Protein 3GDW (pdb70)

Structure (mmCIF, N/CA/C/O backbone):
data_3GDW
#
_entry.id   3GDW
#
_cell.length_a   43.127
_cell.length_b   71.418
_cell.length_c   94.502
_cell.angle_alpha   90.00
_cell.angle_beta   90.00
_cell.angle_gamma   90.00
#
_symmetry.space_group_name_H-M   'P 21 21 21'
#
loop_
_entity.id
_entity.type
_entity.pdbx_description
1 polymer 'Sigma-54 interaction domain protein'
2 non-polymer 1,2-ETHANEDIOL
3 water water
#
loop_
_atom_site.group_PDB
_atom_site.id
_atom_site.type_symbol
_atom_site.label_atom_id
_atom_site.label_alt_id
_atom_site.label_comp_id
_atom_site.label_asym_id
_atom_site.label_entity_id
_atom_site.label_seq_id
_atom_site.pdbx_PDB_ins_code
_atom_site.Cartn_x
_atom_site.Cartn_y
_atom_site.Cartn_z
_atom_site.occupancy
_atom_site.B_iso_or_equiv
_atom_site.auth_seq_id
_atom_site.auth_comp_id
_atom_site.auth_asym_id
_atom_site.auth_atom_id
_atom_site.pdbx_PDB_model_num
ATOM 1 N N . SER A 1 1 ? 33.203 41.413 24.632 1.00 42.21 541 SER A N 1
ATOM 2 C CA . SER A 1 1 ? 34.445 40.755 24.116 1.00 41.86 541 SER A CA 1
ATOM 3 C C . SER A 1 1 ? 34.540 39.282 24.575 1.00 41.68 541 SER A C 1
ATOM 4 O O . SER A 1 1 ? 35.219 38.458 23.944 1.00 41.04 541 SER A O 1
ATOM 6 N N . ASN A 1 2 ? 33.823 38.955 25.655 1.00 41.25 542 ASN A N 1
ATOM 7 C CA . ASN A 1 2 ? 34.050 37.704 26.404 1.00 40.15 542 ASN A CA 1
ATOM 8 C C . ASN A 1 2 ? 33.227 36.495 25.948 1.00 38.55 542 ASN A C 1
ATOM 9 O O . ASN A 1 2 ? 33.471 35.403 26.448 1.00 38.49 542 ASN A O 1
ATOM 14 N N . ALA A 1 3 ? 32.239 36.667 25.060 1.00 36.37 543 ALA A N 1
ATOM 15 C CA . ALA A 1 3 ? 31.367 35.519 24.703 1.00 34.73 543 ALA A CA 1
ATOM 16 C C . ALA A 1 3 ? 32.177 34.385 24.093 1.00 32.61 543 ALA A C 1
ATOM 17 O O . ALA A 1 3 ? 33.017 34.612 23.243 1.00 31.98 543 ALA A O 1
ATOM 19 N N . ASN A 1 4 ? 31.942 33.171 24.566 1.00 31.14 544 ASN A N 1
ATOM 20 C CA . ASN A 1 4 ? 32.418 31.988 23.852 1.00 30.35 544 ASN A CA 1
ATOM 21 C C . ASN A 1 4 ? 31.636 31.851 22.556 1.00 28.68 544 ASN A C 1
ATOM 22 O O . ASN A 1 4 ? 30.473 32.247 22.476 1.00 27.53 544 ASN A O 1
ATOM 27 N N . VAL A 1 5 ? 32.294 31.284 21.550 1.00 27.39 545 VAL A N 1
ATOM 28 C CA . VAL A 1 5 ? 31.626 30.855 20.312 1.00 25.55 545 VAL A CA 1
ATOM 29 C C . VAL A 1 5 ? 30.493 29.894 20.708 1.00 24.91 545 VAL A C 1
ATOM 30 O O . VAL A 1 5 ? 30.711 28.985 21.516 1.00 23.84 545 VAL A O 1
ATOM 34 N N . GLY A 1 6 ? 29.288 30.117 20.180 1.00 22.97 546 GLY A N 1
ATOM 35 C CA . GLY A 1 6 ? 28.161 29.218 20.472 1.00 23.68 546 GLY A CA 1
ATOM 36 C C . GLY A 1 6 ? 28.168 28.031 19.513 1.00 24.03 546 GLY A C 1
ATOM 37 O O . GLY A 1 6 ? 28.114 28.223 18.285 1.00 24.77 546 GLY A O 1
ATOM 38 N N . VAL A 1 7 ? 28.297 26.818 20.050 1.00 23.75 547 VAL A N 1
ATOM 39 C CA . VAL A 1 7 ? 28.393 25.608 19.232 1.00 23.61 547 VAL A CA 1
ATOM 40 C C . VAL A 1 7 ? 27.018 24.943 19.261 1.00 24.82 547 VAL A C 1
ATOM 41 O O . VAL A 1 7 ? 26.437 24.742 20.359 1.00 24.66 547 VAL A O 1
ATOM 45 N N . PHE A 1 8 ? 26.502 24.636 18.070 1.00 23.52 548 PHE A N 1
ATOM 46 C CA . PHE A 1 8 ? 25.204 23.967 17.923 1.00 24.84 548 PHE A CA 1
ATOM 47 C C . PHE A 1 8 ? 25.429 22.697 17.131 1.00 23.93 548 PHE A C 1
ATOM 48 O O . PHE A 1 8 ? 25.987 22.738 16.032 1.00 24.83 548 PHE A O 1
ATOM 56 N N . VAL A 1 9 ? 25.049 21.572 17.719 1.00 24.04 549 VAL A N 1
ATOM 57 C CA . VAL A 1 9 ? 25.184 20.256 17.078 1.00 24.52 549 VAL A CA 1
ATOM 58 C C . VAL A 1 9 ? 23.809 19.863 16.555 1.00 24.64 549 VAL A C 1
ATOM 59 O O . VAL A 1 9 ? 22.875 19.649 17.344 1.00 23.57 549 VAL A O 1
ATOM 63 N N . LEU A 1 10 ? 23.673 19.790 15.238 1.00 24.04 550 LEU A N 1
ATOM 64 C CA . LEU A 1 10 ? 22.370 19.477 14.623 1.00 25.44 550 LEU A CA 1
ATOM 65 C C . LEU A 1 10 ? 22.551 18.204 13.833 1.00 25.65 550 LEU A C 1
ATOM 66 O O . LEU A 1 10 ? 23.326 18.197 12.892 1.00 24.82 550 LEU A O 1
ATOM 79 N N . HIS A 1 12 ? 20.663 14.210 12.434 1.00 29.66 552 HIS A N 1
ATOM 80 C CA . HIS A 1 12 ? 19.481 13.384 12.221 1.00 31.55 552 HIS A CA 1
ATOM 81 C C . HIS A 1 12 ? 19.388 12.155 13.090 1.00 31.15 552 HIS A C 1
ATOM 82 O O . HIS A 1 12 ? 20.275 11.315 13.105 1.00 31.81 552 HIS A O 1
ATOM 89 N N . GLY A 1 13 ? 18.276 12.024 13.790 1.00 31.19 553 GLY A N 1
ATOM 90 C CA . GLY A 1 13 ? 18.024 10.831 14.568 1.00 30.61 553 GLY A CA 1
ATOM 91 C C . GLY A 1 13 ? 17.516 11.168 15.947 1.00 30.45 553 GLY A C 1
ATOM 92 O O . GLY A 1 13 ? 17.390 12.344 16.304 1.00 31.42 553 GLY A O 1
ATOM 93 N N . ASP A 1 14 ? 17.243 10.129 16.723 1.00 29.54 554 ASP A N 1
ATOM 94 C CA . ASP A 1 14 ? 16.667 10.275 18.041 1.00 29.01 554 ASP A CA 1
ATOM 95 C C . ASP A 1 14 ? 17.588 10.968 19.027 1.00 28.07 554 ASP A C 1
ATOM 96 O O . ASP A 1 14 ? 17.129 11.804 19.804 1.00 26.78 554 ASP A O 1
ATOM 101 N N . SER A 1 15 ? 18.880 10.620 19.006 1.00 26.69 555 SER A N 1
ATOM 102 C CA . SER A 1 15 ? 19.808 11.104 20.049 1.00 25.76 555 SER A CA 1
ATOM 103 C C . SER A 1 15 ? 21.258 11.268 19.594 1.00 26.15 555 SER A C 1
ATOM 104 O O . SER A 1 15 ? 22.183 11.263 20.419 1.00 25.91 555 SER A O 1
ATOM 107 N N . THR A 1 16 ? 21.471 11.373 18.289 1.00 25.06 556 THR A N 1
ATOM 108 C CA . THR A 1 16 ? 22.823 11.479 17.775 1.00 24.71 556 THR A CA 1
ATOM 109 C C . THR A 1 16 ? 23.545 12.742 18.254 1.00 24.70 556 THR A C 1
ATOM 110 O O . THR A 1 16 ? 24.646 12.637 18.781 1.00 24.26 556 THR A O 1
ATOM 114 N N . ALA A 1 17 ? 22.918 13.906 18.073 1.00 23.81 557 ALA A N 1
ATOM 115 C CA . ALA A 1 17 ? 23.465 15.191 18.534 1.00 24.72 557 ALA A CA 1
ATOM 116 C C . ALA A 1 17 ? 23.660 15.230 20.052 1.00 24.43 557 ALA A C 1
ATOM 117 O O . ALA A 1 17 ? 24.739 15.580 20.548 1.00 24.10 557 ALA A O 1
ATOM 119 N N . SER A 1 18 ? 22.599 14.928 20.796 1.00 24.69 558 SER A N 1
ATOM 120 C CA . SER A 1 18 ? 22.680 14.980 22.272 1.00 24.86 558 SER A CA 1
ATOM 121 C C . SER A 1 18 ? 23.704 13.975 22.830 1.00 25.60 558 SER A C 1
ATOM 122 O O . SER A 1 18 ? 24.476 14.304 23.751 1.00 25.99 558 SER A O 1
ATOM 125 N N . SER A 1 19 ? 23.746 12.764 22.271 1.00 25.54 559 SER A N 1
ATOM 126 C CA . SER A 1 19 ? 24.791 11.809 22.693 1.00 25.79 559 SER A CA 1
ATOM 127 C C . SER A 1 19 ? 26.228 12.268 22.430 1.00 26.00 559 SER A C 1
ATOM 128 O O . SER A 1 19 ? 27.109 12.069 23.280 1.00 26.58 559 SER A O 1
ATOM 139 N N . LEU A 1 21 ? 27.211 15.418 22.046 1.00 25.20 561 LEU A N 1
ATOM 140 C CA . LEU A 1 21 ? 27.451 16.554 22.928 1.00 26.28 561 LEU A CA 1
ATOM 141 C C . LEU A 1 21 ? 27.730 16.109 24.361 1.00 26.07 561 LEU A C 1
ATOM 142 O O . LEU A 1 21 ? 28.658 16.621 24.993 1.00 26.23 561 LEU A O 1
ATOM 147 N N A LYS A 1 22 ? 26.942 15.159 24.865 0.50 26.06 562 LYS A N 1
ATOM 148 N N B LYS A 1 22 ? 26.942 15.153 24.859 0.50 26.19 562 LYS A N 1
ATOM 149 C CA A LYS A 1 22 ? 27.141 14.656 26.220 0.50 25.73 562 LYS A CA 1
ATOM 150 C CA B LYS A 1 22 ? 27.131 14.641 26.211 0.50 26.01 562 LYS A CA 1
ATOM 151 C C A LYS A 1 22 ? 28.519 14.026 26.407 0.50 26.17 562 LYS A C 1
ATOM 152 C C B LYS A 1 22 ? 28.524 14.047 26.394 0.50 26.32 562 LYS A C 1
ATOM 153 O O A LYS A 1 22 ? 29.173 14.262 27.431 0.50 25.86 562 LYS A O 1
ATOM 154 O O B LYS A 1 22 ? 29.187 14.317 27.405 0.50 26.02 562 LYS A O 1
ATOM 165 N N . THR A 1 23 ? 28.964 13.258 25.413 1.00 26.08 563 THR A N 1
ATOM 166 C CA . THR A 1 23 ? 30.311 12.636 25.426 1.00 27.27 563 THR A CA 1
ATOM 167 C C . THR A 1 23 ? 31.388 13.705 25.567 1.00 26.90 563 THR A C 1
ATOM 168 O O . THR A 1 23 ? 32.341 13.561 26.348 1.00 27.69 563 THR A O 1
ATOM 172 N N . ALA A 1 24 ? 31.229 14.781 24.806 1.00 26.38 564 ALA A N 1
ATOM 173 C CA . ALA A 1 24 ? 32.193 15.873 24.816 1.00 26.57 564 ALA A CA 1
ATOM 174 C C . ALA A 1 24 ? 32.159 16.602 26.162 1.00 26.66 564 ALA A C 1
ATOM 175 O O . ALA A 1 24 ? 33.204 16.847 26.759 1.00 27.37 564 ALA A O 1
ATOM 177 N N . GLN A 1 25 ? 30.958 16.927 26.639 1.00 27.00 565 GLN A N 1
ATOM 178 C CA . GLN A 1 25 ? 30.790 17.656 27.878 1.00 28.01 565 GLN A CA 1
ATOM 179 C C . GLN A 1 25 ? 31.336 16.856 29.067 1.00 29.26 565 GLN A C 1
ATOM 180 O O . GLN A 1 25 ? 31.971 17.416 29.964 1.00 29.85 565 GLN A O 1
ATOM 186 N N . GLU A 1 26 ? 31.077 15.553 29.069 1.00 29.89 566 GLU A N 1
ATOM 187 C CA . GLU A 1 26 ? 31.598 14.677 30.119 1.00 31.53 566 GLU A CA 1
ATOM 188 C C . GLU A 1 26 ? 33.120 14.485 30.048 1.00 31.14 566 GLU A C 1
ATOM 189 O O . GLU A 1 26 ? 33.792 14.508 31.087 1.00 31.39 566 GLU A O 1
ATOM 195 N N . LEU A 1 27 ? 33.665 14.299 28.842 1.00 30.77 567 LEU A N 1
ATOM 196 C CA . LEU A 1 27 ? 35.125 14.143 28.678 1.00 30.91 567 LEU A CA 1
ATOM 197 C C . LEU A 1 27 ? 35.882 15.405 29.085 1.00 30.81 567 LEU A C 1
ATOM 198 O O . LEU A 1 27 ? 37.004 15.324 29.561 1.00 31.15 567 LEU A O 1
ATOM 203 N N . LEU A 1 28 ? 35.255 16.562 28.889 1.00 30.83 568 LEU A N 1
ATOM 204 C CA . LEU A 1 28 ? 35.902 17.845 29.100 1.00 30.61 568 LEU A CA 1
ATOM 205 C C . LEU A 1 28 ? 35.500 18.551 30.399 1.00 30.76 568 LEU A C 1
ATOM 206 O O . LEU A 1 28 ? 36.124 19.535 30.774 1.00 30.72 568 LEU A O 1
ATOM 211 N N . GLY A 1 29 ? 34.428 18.097 31.045 1.00 30.73 569 GLY A N 1
ATOM 212 C CA . GLY A 1 29 ? 33.970 18.737 32.275 1.00 30.70 569 GLY A CA 1
ATOM 213 C C . GLY A 1 29 ? 33.428 20.135 32.002 1.00 31.00 569 GLY A C 1
ATOM 214 O O . GLY A 1 29 ? 33.733 21.074 32.721 1.00 30.69 569 GLY A O 1
ATOM 215 N N . THR A 1 30 ? 32.629 20.271 30.945 1.00 30.47 570 THR A N 1
ATOM 216 C CA . THR A 1 30 ? 31.989 21.542 30.610 1.00 29.85 570 THR A CA 1
ATOM 217 C C . THR A 1 30 ? 30.502 21.314 30.316 1.00 29.57 570 THR A C 1
ATOM 218 O O . THR A 1 30 ? 30.103 20.217 29.917 1.00 28.29 570 THR A O 1
ATOM 222 N N . SER A 1 31 ? 29.694 22.355 30.506 1.00 28.98 571 SER A N 1
ATOM 223 C CA . SER A 1 31 ? 28.279 22.280 30.198 1.00 29.56 571 SER A CA 1
ATOM 224 C C . SER A 1 31 ? 27.882 23.109 28.956 1.00 29.11 571 SER A C 1
ATOM 225 O O . SER A 1 31 ? 26.701 23.262 28.661 1.00 28.78 571 SER A O 1
ATOM 228 N N . ILE A 1 32 ? 28.854 23.635 28.213 1.00 27.22 572 ILE A N 1
ATOM 229 C CA . ILE A 1 32 ? 28.496 24.525 27.092 1.00 27.17 572 ILE A CA 1
ATOM 230 C C . ILE A 1 32 ? 28.015 23.709 25.873 1.00 26.32 572 ILE A C 1
ATOM 231 O O . ILE A 1 32 ? 28.231 22.492 25.804 1.00 25.97 572 ILE A O 1
ATOM 236 N N . GLY A 1 33 ? 27.352 24.389 24.934 1.00 26.43 573 GLY A N 1
ATOM 237 C CA . GLY A 1 33 ? 26.981 23.795 23.661 1.00 24.67 573 GLY A CA 1
ATOM 238 C C . GLY A 1 33 ? 25.510 23.454 23.670 1.00 25.30 573 GLY A C 1
ATOM 239 O O . GLY A 1 33 ? 24.926 23.267 24.738 1.00 24.59 573 GLY A O 1
ATOM 240 N N . THR A 1 34 ? 24.917 23.373 22.486 1.00 24.74 574 THR A N 1
ATOM 241 C CA . THR A 1 34 ? 23.506 23.043 22.352 1.00 25.55 574 THR A CA 1
ATOM 242 C C . THR A 1 34 ? 23.418 21.920 21.344 1.00 24.78 574 THR A C 1
ATOM 243 O O . THR A 1 34 ? 24.107 21.950 20.321 1.00 24.05 574 THR A O 1
ATOM 247 N N . ALA A 1 35 ? 22.595 20.928 21.648 1.00 23.70 575 ALA A N 1
ATOM 248 C CA . ALA A 1 35 ? 22.356 19.839 20.727 1.00 24.39 575 ALA A CA 1
ATOM 249 C C . ALA A 1 35 ? 20.898 19.891 20.314 1.00 24.21 575 ALA A C 1
ATOM 250 O O . ALA A 1 35 ? 20.032 20.225 21.117 1.00 24.35 575 ALA A O 1
ATOM 260 N N . ASN A 1 37 ? 18.471 17.305 18.253 1.00 25.61 577 ASN A N 1
ATOM 261 C CA . ASN A 1 37 ? 18.223 16.030 17.610 1.00 26.95 577 ASN A CA 1
ATOM 262 C C . ASN A 1 37 ? 17.094 16.274 16.648 1.00 27.33 577 ASN A C 1
ATOM 263 O O . ASN A 1 37 ? 16.019 16.655 17.078 1.00 27.88 577 ASN A O 1
ATOM 276 N N . PRO A 1 39 ? 14.328 14.638 14.408 1.00 28.08 579 PRO A N 1
ATOM 277 C CA . PRO A 1 39 ? 13.693 13.395 13.982 1.00 28.49 579 PRO A CA 1
ATOM 278 C C . PRO A 1 39 ? 13.376 13.388 12.473 1.00 28.19 579 PRO A C 1
ATOM 279 O O . PRO A 1 39 ? 13.209 14.447 11.871 1.00 27.18 579 PRO A O 1
ATOM 283 N N . LEU A 1 40 ? 13.297 12.200 11.891 1.00 28.57 580 LEU A N 1
ATOM 284 C CA . LEU A 1 40 ? 13.083 12.053 10.462 1.00 29.89 580 LEU A CA 1
ATOM 285 C C . LEU A 1 40 ? 11.749 12.627 9.956 1.00 30.48 580 LEU A C 1
ATOM 286 O O . LEU A 1 40 ? 11.652 13.017 8.801 1.00 30.79 580 LEU A O 1
ATOM 291 N N . THR A 1 41 ? 10.752 12.684 10.839 1.00 30.56 581 THR A N 1
ATOM 292 C CA . THR A 1 41 ? 9.456 13.331 10.587 1.00 31.59 581 THR A CA 1
ATOM 293 C C . THR A 1 41 ? 9.487 14.876 10.535 1.00 31.19 581 THR A C 1
ATOM 294 O O . THR A 1 41 ? 8.506 15.496 10.131 1.00 32.34 581 THR A O 1
ATOM 306 N N . GLU A 1 43 ? 10.064 18.674 9.379 1.00 29.27 583 GLU A N 1
ATOM 307 C CA . GLU A 1 43 ? 10.273 19.416 8.149 1.00 29.40 583 GLU A CA 1
ATOM 308 C C . GLU A 1 43 ? 11.552 20.229 8.213 1.00 28.73 583 GLU A C 1
ATOM 309 O O . GLU A 1 43 ? 11.969 20.648 9.292 1.00 29.10 583 GLU A O 1
ATOM 315 N N . VAL A 1 44 ? 12.176 20.449 7.058 1.00 28.09 584 VAL A N 1
ATOM 316 C CA . VAL A 1 44 ? 13.379 21.277 6.973 1.00 27.41 584 VAL A CA 1
ATOM 317 C C . VAL A 1 44 ? 13.136 22.664 7.583 1.00 28.45 584 VAL A C 1
ATOM 318 O O . VAL A 1 44 ? 13.991 23.203 8.321 1.00 27.44 584 VAL A O 1
ATOM 322 N N . GLN A 1 45 ? 11.971 23.239 7.294 1.0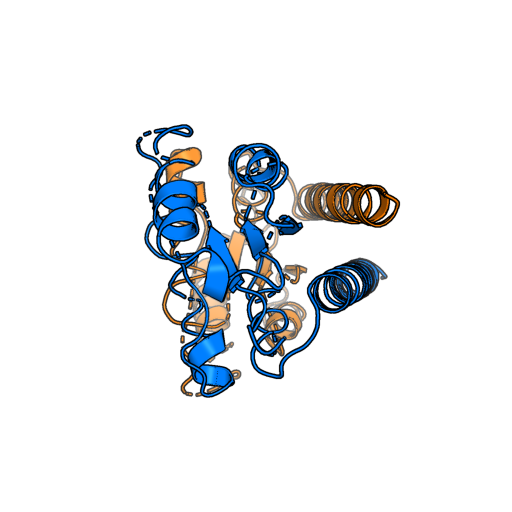0 28.48 585 GLN A N 1
ATOM 323 C CA . GLN A 1 45 ? 11.685 24.585 7.782 1.00 29.61 585 GLN A CA 1
ATOM 324 C C . GLN A 1 45 ? 11.534 24.595 9.303 1.00 29.60 585 GLN A C 1
ATOM 325 O O . GLN A 1 45 ? 12.044 25.504 9.954 1.00 30.74 585 GLN A O 1
ATOM 331 N N . THR A 1 46 ? 10.881 23.579 9.864 1.00 29.48 586 THR A N 1
ATOM 332 C CA . THR A 1 46 ? 10.769 23.446 11.326 1.00 29.60 586 THR A CA 1
ATOM 333 C C . THR A 1 46 ? 12.136 23.358 12.004 1.00 28.61 586 THR A C 1
ATOM 334 O O . THR A 1 46 ? 12.348 24.012 13.031 1.00 27.06 586 THR A O 1
ATOM 346 N N . TYR A 1 48 ? 15.017 24.498 10.848 1.00 25.60 588 TYR A N 1
ATOM 347 C CA . TYR A 1 48 ? 15.644 25.808 10.721 1.00 25.63 588 TYR A CA 1
ATOM 348 C C . TYR A 1 48 ? 15.083 26.776 11.776 1.00 26.16 588 TYR A C 1
ATOM 349 O O . TYR A 1 48 ? 15.829 27.448 12.490 1.00 24.94 588 TYR A O 1
ATOM 358 N N . GLU A 1 49 ? 13.763 26.827 11.885 1.00 26.38 589 GLU A N 1
ATOM 359 C CA . GLU A 1 49 ? 13.138 27.730 12.852 1.00 27.55 589 GLU A CA 1
ATOM 360 C C . GLU A 1 49 ? 13.494 27.378 14.297 1.00 27.33 589 GLU A C 1
ATOM 361 O O . GLU A 1 49 ? 13.557 28.251 15.152 1.00 26.48 589 GLU A O 1
ATOM 367 N N . GLN A 1 50 ? 13.747 26.100 14.551 1.00 27.31 590 GLN A N 1
ATOM 368 C CA . GLN A 1 50 ? 14.125 25.683 15.872 1.00 27.86 590 GLN A CA 1
ATOM 369 C C . GLN A 1 50 ? 15.466 26.323 16.204 1.00 27.45 590 GLN A C 1
ATOM 370 O O . GLN A 1 50 ? 15.633 26.896 17.293 1.00 27.83 590 GLN A O 1
ATOM 376 N N . LEU A 1 51 ? 16.406 26.255 15.261 1.00 26.14 591 LEU A N 1
ATOM 377 C CA . LEU A 1 51 ? 17.727 26.827 15.463 1.00 25.54 591 LEU A CA 1
ATOM 378 C C . LEU A 1 51 ? 17.645 28.343 15.577 1.00 25.85 591 LEU A C 1
ATOM 379 O O . LEU A 1 51 ? 18.153 28.933 16.534 1.00 24.56 591 LEU A O 1
ATOM 384 N N . ARG A 1 52 ? 16.995 28.968 14.591 1.00 25.49 592 ARG A N 1
ATOM 385 C CA . ARG A 1 52 ? 16.903 30.413 14.513 1.00 25.98 592 ARG A CA 1
ATOM 386 C C . ARG A 1 52 ? 16.236 30.982 15.773 1.00 26.46 592 ARG A C 1
ATOM 387 O O . ARG A 1 52 ? 16.726 31.970 16.347 1.00 25.96 592 ARG A O 1
ATOM 395 N N . ASN A 1 53 ? 15.145 30.343 16.204 1.00 26.58 593 ASN A N 1
ATOM 396 C CA . ASN A 1 53 ? 14.405 30.762 17.391 1.00 27.44 593 ASN A CA 1
ATOM 397 C C . ASN A 1 53 ? 15.263 30.811 18.641 1.00 28.75 593 ASN A C 1
ATOM 398 O O . ASN A 1 53 ? 15.204 31.814 19.368 1.00 29.73 593 ASN A O 1
ATOM 403 N N . GLN A 1 54 ? 16.077 29.780 18.881 1.00 28.19 594 GLN A N 1
ATOM 404 C CA . GLN A 1 54 ? 16.948 29.834 20.051 1.00 28.76 594 GLN A CA 1
ATOM 405 C C . GLN A 1 54 ? 17.972 30.961 19.902 1.00 28.43 594 GLN A C 1
ATOM 406 O O . GLN A 1 54 ? 18.118 31.799 20.811 1.00 29.10 594 GLN A O 1
ATOM 412 N N . VAL A 1 55 ? 18.637 31.006 18.746 1.00 26.63 595 VAL A N 1
ATOM 413 C CA . VAL A 1 55 ? 19.682 31.986 18.479 1.00 25.06 595 VAL A CA 1
ATOM 414 C C . VAL A 1 55 ? 19.243 33.430 18.797 1.00 25.01 595 VAL A C 1
ATOM 415 O O . VAL A 1 55 ? 19.945 34.176 19.526 1.00 24.08 595 VAL A O 1
ATOM 419 N N . ILE A 1 56 ? 18.078 33.826 18.282 1.00 24.26 596 ILE A N 1
ATOM 420 C CA . ILE A 1 56 ? 17.665 35.232 18.400 1.00 24.55 596 ILE A CA 1
ATOM 421 C C . ILE A 1 56 ? 17.161 35.607 19.795 1.00 24.27 596 ILE A C 1
ATOM 422 O O . ILE A 1 56 ? 16.901 36.787 20.046 1.00 24.45 596 ILE A O 1
ATOM 427 N N . THR A 1 57 ? 17.041 34.632 20.701 1.00 23.93 597 THR A N 1
ATOM 428 C CA . THR A 1 57 ? 16.718 34.942 22.111 1.00 23.95 597 THR A CA 1
ATOM 429 C C . THR A 1 57 ? 17.989 35.139 22.956 1.00 24.65 597 THR A C 1
ATOM 430 O O . THR A 1 57 ? 17.897 35.468 24.130 1.00 24.06 597 THR A O 1
ATOM 434 N N . GLN A 1 58 ? 19.164 34.961 22.356 1.00 23.43 598 GLN A N 1
ATOM 435 C CA . GLN A 1 58 ? 20.422 35.071 23.096 1.00 24.15 598 GLN A CA 1
ATOM 436 C C . GLN A 1 58 ? 21.530 35.699 22.219 1.00 23.57 598 GLN A C 1
ATOM 437 O O . GLN A 1 58 ? 22.695 35.283 22.270 1.00 23.81 598 GLN A O 1
ATOM 443 N N . LYS A 1 59 ? 21.150 36.713 21.453 1.00 23.79 599 LYS A N 1
ATOM 444 C CA . LYS A 1 59 ? 22.039 37.370 20.474 1.00 24.67 599 LYS A CA 1
ATOM 445 C C . LYS A 1 59 ? 23.401 37.831 21.054 1.00 24.50 599 LYS A C 1
ATOM 446 O O . LYS A 1 59 ? 24.465 37.592 20.458 1.00 24.15 599 LYS A O 1
ATOM 452 N N . GLU A 1 60 ? 23.376 38.486 22.208 1.00 24.22 600 GLU A N 1
ATOM 453 C CA . GLU A 1 60 ? 24.618 38.998 22.789 1.00 24.38 600 GLU A CA 1
ATOM 454 C C . GLU A 1 60 ? 25.539 37.896 23.281 1.00 24.79 600 GLU A C 1
ATOM 455 O O . GLU A 1 60 ? 26.763 38.036 23.191 1.00 25.22 600 GLU A O 1
ATOM 461 N N . SER A 1 61 ? 24.963 36.802 23.777 1.00 25.30 601 SER A N 1
ATOM 462 C CA . SER A 1 61 ? 25.759 35.635 24.150 1.00 26.47 601 SER A CA 1
ATOM 463 C C . SER A 1 61 ? 26.414 34.967 22.927 1.00 25.87 601 SER A C 1
ATOM 464 O O . SER A 1 61 ? 27.337 34.170 23.065 1.00 27.00 601 SER A O 1
ATOM 467 N N . LEU A 1 62 ? 26.002 35.373 21.731 1.00 25.85 602 LEU A N 1
ATOM 468 C CA . LEU A 1 62 ? 26.558 34.816 20.486 1.00 25.01 602 LEU A CA 1
ATOM 469 C C . LEU A 1 62 ? 27.331 35.864 19.694 1.00 24.33 602 LEU A C 1
ATOM 470 O O . LEU A 1 62 ? 27.635 35.660 18.515 1.00 24.62 602 LEU A O 1
ATOM 475 N N . ASN A 1 63 ? 27.686 36.978 20.339 1.00 23.66 603 ASN A N 1
ATOM 476 C CA . ASN A 1 63 ? 28.309 38.069 19.596 1.00 23.50 603 ASN A CA 1
ATOM 477 C C . ASN A 1 63 ? 29.753 37.778 19.151 1.00 23.54 603 ASN A C 1
ATOM 478 O O . ASN A 1 63 ? 30.374 38.616 18.509 1.00 23.25 603 ASN A O 1
ATOM 483 N N . ASN A 1 64 ? 30.287 36.610 19.503 1.00 23.09 604 ASN A N 1
ATOM 484 C CA . ASN A 1 64 ? 31.572 36.173 18.946 1.00 23.22 604 ASN A CA 1
ATOM 485 C C . ASN A 1 64 ? 31.372 35.065 17.913 1.00 23.76 604 ASN A C 1
ATOM 486 O O . ASN A 1 64 ? 32.330 34.379 17.510 1.00 24.59 604 ASN A O 1
ATOM 491 N N . GLY A 1 65 ? 30.125 34.923 17.473 1.00 23.62 605 GLY A N 1
ATOM 492 C CA . GLY A 1 65 ? 29.809 34.060 16.355 1.00 23.69 605 GLY A CA 1
ATOM 493 C C . GLY A 1 65 ? 29.291 32.699 16.761 1.00 24.05 605 GLY A C 1
ATOM 494 O O . GLY A 1 65 ? 29.242 32.351 17.948 1.00 22.25 605 GLY A O 1
ATOM 495 N N . ILE A 1 66 ? 28.908 31.940 15.730 1.00 23.93 606 ILE A N 1
ATOM 496 C CA . ILE A 1 66 ? 28.168 30.694 15.854 1.00 23.78 606 ILE A CA 1
ATOM 497 C C . ILE A 1 66 ? 28.827 29.618 14.982 1.00 24.16 606 ILE A C 1
ATOM 498 O O . ILE A 1 66 ? 29.106 29.860 13.814 1.00 24.17 606 ILE A O 1
ATOM 503 N N . LEU A 1 67 ? 29.072 28.440 15.554 1.00 24.59 607 LEU A N 1
ATOM 504 C CA . LEU A 1 67 ? 29.567 27.281 14.791 1.00 24.23 607 LEU A CA 1
ATOM 505 C C . LEU A 1 67 ? 28.483 26.192 14.769 1.00 24.90 607 LEU A C 1
ATOM 506 O O . LEU A 1 67 ? 28.084 25.727 15.825 1.00 23.89 607 LEU A O 1
ATOM 511 N N . LEU A 1 68 ? 28.018 25.799 13.571 1.00 24.99 608 LEU A N 1
ATOM 512 C CA . LEU A 1 68 ? 27.033 24.723 13.418 1.00 24.72 608 LEU A CA 1
ATOM 513 C C . LEU A 1 68 ? 27.780 23.481 13.006 1.00 24.22 608 LEU A C 1
ATOM 514 O O . LEU A 1 68 ? 28.594 23.525 12.095 1.00 24.15 608 LEU A O 1
ATOM 519 N N . LEU A 1 69 ? 27.500 22.391 13.704 1.00 23.45 609 LEU A N 1
ATOM 520 C CA . LEU A 1 69 ? 28.069 21.090 13.441 1.00 23.79 609 LEU A CA 1
ATOM 521 C C . LEU A 1 69 ? 26.905 20.191 13.002 1.00 23.67 609 LEU A C 1
ATOM 522 O O . LEU A 1 69 ? 26.032 19.863 13.793 1.00 23.90 609 LEU A O 1
ATOM 527 N N . THR A 1 70 ? 26.919 19.762 11.743 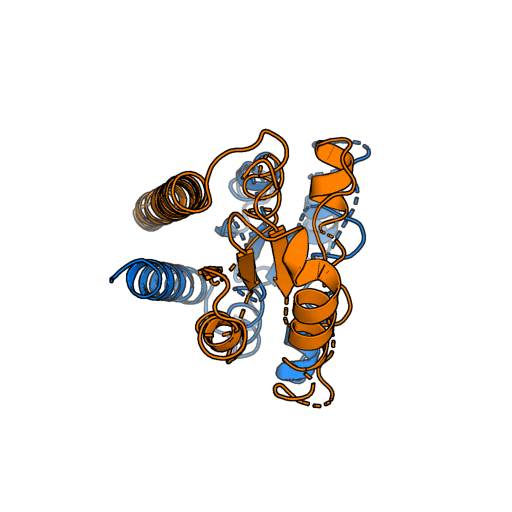1.00 23.30 610 THR A N 1
ATOM 528 C CA . THR A 1 70 ? 25.758 19.123 11.155 1.00 22.62 610 THR A CA 1
ATOM 529 C C . THR A 1 70 ? 26.171 17.827 10.477 1.00 22.34 610 THR A C 1
ATOM 530 O O . THR A 1 70 ? 27.353 17.545 10.310 1.00 20.81 610 THR A O 1
ATOM 534 N N . ASP A 1 71 ? 25.197 17.027 10.072 1.00 22.86 611 ASP A N 1
ATOM 535 C CA . ASP A 1 71 ? 25.559 15.792 9.394 1.00 23.78 611 ASP A CA 1
ATOM 536 C C . ASP A 1 71 ? 25.184 15.846 7.914 1.00 25.63 611 ASP A C 1
ATOM 537 O O . ASP A 1 71 ? 26.035 15.759 7.061 1.00 25.70 611 ASP A O 1
ATOM 550 N N . GLY A 1 73 ? 22.795 16.691 4.313 1.00 29.43 613 GLY A N 1
ATOM 551 C CA . GLY A 1 73 ? 22.559 17.715 3.330 1.00 29.92 613 GLY A CA 1
ATOM 552 C C . GLY A 1 73 ? 21.686 18.899 3.651 1.00 28.84 613 GLY A C 1
ATOM 553 O O . GLY A 1 73 ? 22.126 20.010 3.454 1.00 29.77 613 GLY A O 1
ATOM 554 N N . SER A 1 74 ? 20.451 18.674 4.088 1.00 28.89 614 SER A N 1
ATOM 555 C CA . SER A 1 74 ? 19.485 19.778 4.274 1.00 29.78 614 SER A CA 1
ATOM 556 C C . SER A 1 74 ? 20.012 20.820 5.282 1.00 29.97 614 SER A C 1
ATOM 557 O O . SER A 1 74 ? 19.845 22.017 5.104 1.00 29.73 614 SER A O 1
ATOM 560 N N . LEU A 1 75 ? 20.685 20.340 6.323 1.00 30.18 615 LEU A N 1
ATOM 561 C CA . LEU A 1 75 ? 21.191 21.209 7.391 1.00 31.30 615 LEU A CA 1
ATOM 562 C C . LEU A 1 75 ? 22.363 22.074 6.909 1.00 32.05 615 LEU A C 1
ATOM 563 O O . LEU A 1 75 ? 22.678 23.101 7.526 1.00 32.47 615 LEU A O 1
ATOM 568 N N . ASN A 1 76 ? 22.967 21.694 5.781 1.00 32.97 616 ASN A N 1
ATOM 569 C CA . ASN A 1 76 ? 24.214 22.327 5.327 1.00 34.31 616 ASN A CA 1
ATOM 570 C C . ASN A 1 76 ? 24.054 23.767 4.817 1.00 33.79 616 ASN A C 1
ATOM 571 O O . ASN A 1 76 ? 25.035 24.512 4.733 1.00 35.16 616 ASN A O 1
ATOM 576 N N . SER A 1 77 ? 22.821 24.156 4.481 1.00 31.96 617 SER A N 1
ATOM 577 C CA . SER A 1 77 ? 22.493 25.542 4.122 1.00 30.18 617 SER A CA 1
ATOM 578 C C . SER A 1 77 ? 22.227 26.462 5.331 1.00 29.19 617 SER A C 1
ATOM 579 O O . SER A 1 77 ? 22.176 27.681 5.183 1.00 28.84 617 SER A O 1
ATOM 582 N N . PHE A 1 78 ? 22.037 25.887 6.513 1.00 27.88 618 PHE A N 1
ATOM 583 C CA . PHE A 1 78 ? 21.553 26.668 7.668 1.00 27.63 618 PHE A CA 1
ATOM 584 C C . PHE A 1 78 ? 22.525 27.757 8.109 1.00 27.87 618 PHE A C 1
ATOM 585 O O . PHE A 1 78 ? 22.102 28.793 8.596 1.00 27.74 618 PHE A O 1
ATOM 593 N N . GLY A 1 79 ? 23.827 27.531 7.913 1.00 27.82 619 GLY A N 1
ATOM 594 C CA . GLY A 1 79 ? 24.845 28.498 8.329 1.00 28.50 619 GLY A CA 1
ATOM 595 C C . GLY A 1 79 ? 24.716 29.841 7.643 1.00 28.69 619 GLY A C 1
ATOM 596 O O . GLY A 1 79 ? 24.587 30.899 8.287 1.00 27.60 619 GLY A O 1
ATOM 597 N N . ASN A 1 80 ? 24.712 29.798 6.321 1.00 29.03 620 ASN A N 1
ATOM 598 C CA . ASN A 1 80 ? 24.593 31.019 5.544 1.00 29.79 620 ASN A CA 1
ATOM 599 C C . ASN A 1 80 ? 23.217 31.656 5.727 1.00 29.61 620 ASN A C 1
ATOM 600 O O . ASN A 1 80 ? 23.085 32.880 5.815 1.00 29.63 620 ASN A O 1
ATOM 613 N N . LEU A 1 82 ? 21.284 31.474 8.421 1.00 28.25 622 LEU A N 1
ATOM 614 C CA . LEU A 1 82 ? 21.265 32.069 9.750 1.00 28.23 622 LEU A CA 1
ATOM 615 C C . LEU A 1 82 ? 21.991 33.398 9.761 1.00 28.14 622 LEU A C 1
ATOM 616 O O . LEU A 1 82 ? 21.530 34.363 10.372 1.00 28.26 622 LEU A O 1
ATOM 621 N N . PHE A 1 83 ? 23.144 33.435 9.106 1.00 28.72 623 PHE A N 1
ATOM 622 C CA . PHE A 1 83 ? 23.916 34.658 9.025 1.00 28.96 623 PHE A CA 1
ATOM 623 C C . PHE A 1 83 ? 23.171 35.766 8.273 1.00 29.18 623 PHE A C 1
ATOM 624 O O . PHE A 1 83 ? 23.163 36.924 8.700 1.00 29.20 623 PHE A O 1
ATOM 632 N N . GLU A 1 84 ? 22.556 35.409 7.154 1.00 29.30 624 GLU A N 1
ATOM 633 C CA . GLU A 1 84 ? 21.818 36.366 6.321 1.00 30.02 624 GLU A CA 1
ATOM 634 C C . GLU A 1 84 ? 20.662 36.971 7.087 1.00 29.24 624 GLU A C 1
ATOM 635 O O . GLU A 1 84 ? 20.404 38.172 6.997 1.00 29.08 624 GLU A O 1
ATOM 641 N N . GLU A 1 85 ? 19.975 36.124 7.848 1.00 28.34 625 GLU A N 1
ATOM 642 C CA . GLU A 1 85 ? 18.822 36.550 8.613 1.00 27.32 625 GLU A CA 1
ATOM 643 C C . GLU A 1 85 ? 19.177 37.353 9.851 1.00 27.27 625 GLU A C 1
ATOM 644 O O . GLU A 1 85 ? 18.526 38.352 10.141 1.00 27.60 625 GLU A O 1
ATOM 650 N N . THR A 1 86 ? 20.186 36.911 10.597 1.00 27.23 626 THR A N 1
ATOM 651 C CA . THR A 1 86 ? 20.493 37.522 11.903 1.00 26.85 626 THR A CA 1
ATOM 652 C C . THR A 1 86 ? 21.669 38.514 11.892 1.00 27.29 626 THR A C 1
ATOM 653 O O . THR A 1 86 ? 21.781 39.365 12.775 1.00 27.71 626 THR A O 1
ATOM 657 N N . GLY A 1 87 ? 22.556 38.391 10.915 1.00 27.51 627 GLY A N 1
ATOM 658 C CA . GLY A 1 87 ? 23.790 39.200 10.897 1.00 26.78 627 GLY A CA 1
ATOM 659 C C . GLY A 1 87 ? 24.887 38.645 11.812 1.00 26.42 627 GLY A C 1
ATOM 660 O O . GLY A 1 87 ? 25.973 39.210 11.886 1.00 25.14 627 GLY A O 1
ATOM 661 N N . ILE A 1 88 ? 24.607 37.548 12.517 1.00 25.70 628 ILE A N 1
ATOM 662 C CA . ILE A 1 88 ? 25.594 36.971 13.431 1.00 25.29 628 ILE A CA 1
ATOM 663 C C . ILE A 1 88 ? 26.461 36.029 12.624 1.00 25.50 628 ILE A C 1
ATOM 664 O O . ILE A 1 88 ? 25.941 35.132 11.940 1.00 24.75 628 ILE A O 1
ATOM 669 N N . ARG A 1 89 ? 27.768 36.246 12.686 1.00 24.88 629 ARG A N 1
ATOM 670 C CA . ARG A 1 89 ? 28.703 35.450 11.915 1.00 26.57 629 ARG A CA 1
ATOM 671 C C . ARG A 1 89 ? 28.585 33.956 12.267 1.00 25.99 629 ARG A C 1
ATOM 672 O O . ARG A 1 89 ? 28.562 33.602 13.422 1.00 25.12 629 ARG A O 1
ATOM 680 N N . THR A 1 90 ? 28.501 33.104 11.248 1.00 26.03 630 THR A N 1
ATOM 681 C CA . THR A 1 90 ? 28.221 31.689 11.421 1.00 26.16 630 THR A CA 1
ATOM 682 C C . THR A 1 90 ? 29.146 30.895 10.515 1.00 26.26 630 THR A C 1
ATOM 683 O O . THR A 1 90 ? 29.391 31.295 9.378 1.00 26.09 630 THR A O 1
ATOM 687 N N . LYS A 1 91 ? 29.723 29.817 11.046 1.00 26.12 631 LYS A N 1
ATOM 688 C CA . LYS A 1 91 ? 30.460 28.855 10.238 1.00 26.77 631 LYS A CA 1
ATOM 689 C C . LYS A 1 91 ? 29.812 27.515 10.442 1.00 27.00 631 LYS A C 1
ATOM 690 O O . LYS A 1 91 ? 29.130 27.278 11.457 1.00 27.13 631 LYS A O 1
ATOM 696 N N . ALA A 1 92 ? 30.024 26.626 9.482 1.00 26.82 632 ALA A N 1
ATOM 697 C CA . ALA A 1 92 ? 29.351 25.348 9.515 1.00 26.84 632 ALA A CA 1
ATOM 698 C C . ALA A 1 92 ? 30.269 24.239 9.004 1.00 26.26 632 ALA A C 1
ATOM 699 O O . ALA A 1 92 ? 31.009 24.414 8.042 1.00 25.25 632 ALA A O 1
ATOM 701 N N . ILE A 1 93 ? 30.236 23.126 9.729 1.00 26.72 633 ILE A N 1
ATOM 702 C CA . ILE A 1 93 ? 31.028 21.936 9.435 1.00 26.39 633 ILE A CA 1
ATOM 703 C C . ILE A 1 93 ? 30.051 20.778 9.271 1.00 25.33 633 ILE A C 1
ATOM 704 O O . ILE A 1 93 ? 29.222 20.526 10.154 1.00 26.72 633 ILE A O 1
ATOM 709 N N A THR A 1 94 ? 30.159 20.087 8.142 0.50 24.69 634 THR A N 1
ATOM 710 N N B THR A 1 94 ? 30.121 20.097 8.135 0.50 24.77 634 THR A N 1
ATOM 711 C CA A THR A 1 94 ? 29.315 18.940 7.839 0.50 23.65 634 THR A CA 1
ATOM 712 C CA B THR A 1 94 ? 29.271 18.937 7.915 0.50 23.80 634 THR A CA 1
ATOM 713 C C A THR A 1 94 ? 30.041 17.663 8.217 0.50 23.50 634 THR A C 1
ATOM 714 C C B THR A 1 94 ? 30.060 17.660 8.140 0.50 23.59 634 THR A C 1
ATOM 715 O O A THR A 1 94 ? 31.189 17.709 8.691 0.50 23.53 634 THR A O 1
ATOM 716 O O B THR A 1 94 ? 31.266 17.703 8.426 0.50 23.68 634 THR A O 1
ATOM 731 N N . THR A 1 96 ? 29.747 15.783 10.670 1.00 20.79 636 THR A N 1
ATOM 732 C CA . THR A 1 96 ? 30.155 15.879 12.050 1.00 21.01 636 THR A CA 1
ATOM 733 C C . THR A 1 96 ? 30.240 14.493 12.688 1.00 20.60 636 THR A C 1
ATOM 734 O O . THR A 1 96 ? 29.363 13.655 12.471 1.00 20.42 636 THR A O 1
ATOM 738 N N . SER A 1 97 ? 31.337 14.235 13.400 1.00 19.68 637 SER A N 1
ATOM 739 C CA . SER A 1 97 ? 31.480 13.026 14.228 1.00 18.88 637 SER A CA 1
ATOM 740 C C . SER A 1 97 ? 31.927 13.429 15.616 1.00 18.18 637 SER A C 1
ATOM 741 O O . SER A 1 97 ? 32.205 14.596 15.859 1.00 17.53 637 SER A O 1
ATOM 744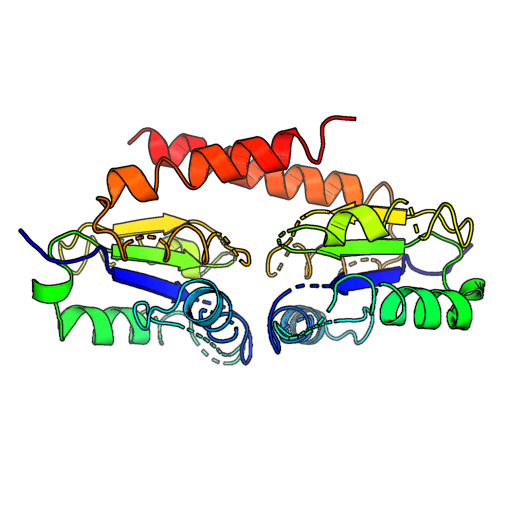 N N . THR A 1 98 ? 32.009 12.452 16.524 1.00 17.80 638 THR A N 1
ATOM 745 C CA . THR A 1 98 ? 32.355 12.704 17.920 1.00 17.58 638 THR A CA 1
ATOM 746 C C . THR A 1 98 ? 33.590 13.620 18.112 1.00 18.19 638 THR A C 1
ATOM 747 O O . THR A 1 98 ? 33.536 14.586 18.883 1.00 17.21 638 THR A O 1
ATOM 775 N N . ILE A 1 100 ? 34.859 15.792 16.130 1.00 19.02 640 ILE A N 1
ATOM 776 C CA . ILE A 1 100 ? 34.537 17.160 15.681 1.00 19.03 640 ILE A CA 1
ATOM 777 C C . ILE A 1 100 ? 33.853 17.942 16.826 1.00 18.85 640 ILE A C 1
ATOM 778 O O . ILE A 1 100 ? 34.278 19.052 17.189 1.00 18.52 640 ILE A O 1
ATOM 783 N N . VAL A 1 101 ? 32.822 17.338 17.416 1.00 19.00 641 VAL A N 1
ATOM 784 C CA . VAL A 1 101 ? 32.142 17.956 18.544 1.00 17.59 641 VAL A CA 1
ATOM 785 C C . VAL A 1 101 ? 33.123 18.159 19.705 1.00 17.73 641 VAL A C 1
ATOM 786 O O . VAL A 1 101 ? 33.162 19.230 20.302 1.00 17.94 641 VAL A O 1
ATOM 790 N N . LEU A 1 102 ? 33.913 17.137 20.016 1.00 17.85 642 LEU A N 1
ATOM 791 C CA . LEU A 1 102 ? 34.875 17.213 21.126 1.00 18.36 642 LEU A CA 1
ATOM 792 C C . LEU A 1 102 ? 35.799 18.436 20.992 1.00 18.66 642 LEU A C 1
ATOM 793 O O . LEU A 1 102 ? 35.839 19.288 21.886 1.00 18.65 642 LEU A O 1
ATOM 798 N N A GLU A 1 103 ? 36.504 18.542 19.877 0.50 18.62 643 GLU A N 1
ATOM 799 N N B GLU A 1 103 ? 36.513 18.512 19.863 0.50 19.06 643 GLU A N 1
ATOM 800 C CA A GLU A 1 103 ? 37.462 19.623 19.709 0.50 18.68 643 GLU A CA 1
ATOM 801 C CA B GLU A 1 103 ? 37.462 19.598 19.566 0.50 19.55 643 GLU A CA 1
ATOM 802 C C A GLU A 1 103 ? 36.791 20.988 19.570 0.50 18.77 643 GLU A C 1
ATOM 803 C C B GLU A 1 103 ? 36.776 20.952 19.590 0.50 19.24 643 GLU A C 1
ATOM 804 O O A GLU A 1 103 ? 37.327 21.993 20.058 0.50 18.40 643 GLU A O 1
ATOM 805 O O B GLU A 1 103 ? 37.295 21.911 20.179 0.50 18.82 643 GLU A O 1
ATOM 816 N N . ALA A 1 104 ? 35.602 21.031 18.966 1.00 19.00 644 ALA A N 1
ATOM 817 C CA . ALA A 1 104 ? 34.862 22.310 18.865 1.00 19.03 644 ALA A CA 1
ATOM 818 C C . ALA A 1 104 ? 34.457 22.818 20.241 1.00 19.03 644 ALA A C 1
ATOM 819 O O . ALA A 1 104 ? 34.647 23.994 20.554 1.00 20.11 644 ALA A O 1
ATOM 821 N N . ILE A 1 105 ? 33.894 21.925 21.056 1.00 18.68 645 ILE A N 1
ATOM 822 C CA . ILE A 1 105 ? 33.523 22.243 22.426 1.00 19.16 645 ILE A CA 1
ATOM 823 C C . ILE A 1 105 ? 34.768 22.604 23.279 1.00 19.43 645 ILE A C 1
ATOM 824 O O . ILE A 1 105 ? 34.722 23.582 24.019 1.00 19.57 645 ILE A O 1
ATOM 829 N N A ARG A 1 106 ? 35.858 21.842 23.147 0.50 19.39 646 ARG A N 1
ATOM 830 N N B ARG A 1 106 ? 35.851 21.833 23.166 0.50 19.56 646 ARG A N 1
ATOM 831 C CA A ARG A 1 106 ? 37.103 22.125 23.899 0.50 19.76 646 ARG A CA 1
ATOM 832 C CA B ARG A 1 106 ? 37.079 22.157 23.915 0.50 20.07 646 ARG A CA 1
ATOM 833 C C A ARG A 1 106 ? 37.650 23.527 23.600 0.50 19.95 646 ARG A C 1
ATOM 834 C C B ARG A 1 106 ? 37.524 23.584 23.604 0.50 20.14 646 ARG A C 1
ATOM 835 O O A ARG A 1 106 ? 37.961 24.289 24.510 0.50 19.84 646 ARG A O 1
ATOM 836 O O B ARG A 1 106 ? 37.625 24.418 24.505 0.50 19.72 646 ARG A O 1
ATOM 859 N N . ALA A 1 108 ? 35.919 26.124 22.076 1.00 20.51 648 ALA A N 1
ATOM 860 C CA . ALA A 1 108 ? 34.972 27.171 22.379 1.00 20.87 648 ALA A CA 1
ATOM 861 C C . ALA A 1 108 ? 35.014 27.497 23.864 1.00 21.56 648 ALA A C 1
ATOM 862 O O . ALA A 1 108 ? 34.967 28.675 24.220 1.00 21.67 648 ALA A O 1
ATOM 864 N N . SER A 1 109 ? 35.136 26.458 24.699 1.00 21.88 649 SER A N 1
ATOM 865 C CA . SER A 1 109 ? 35.074 26.604 26.143 1.00 22.96 649 SER A CA 1
ATOM 866 C C . SER A 1 109 ? 36.289 27.323 26.685 1.00 23.56 649 SER A C 1
ATOM 867 O O . SER A 1 109 ? 36.215 27.940 27.756 1.00 23.24 649 SER A O 1
ATOM 870 N N . VAL A 1 110 ? 37.412 27.246 25.969 1.00 23.96 650 VAL A N 1
ATOM 871 C CA . VAL A 1 110 ? 38.587 27.991 26.412 1.00 24.06 650 VAL A CA 1
ATOM 872 C C . VAL A 1 110 ? 38.708 29.369 25.729 1.00 23.98 650 VAL A C 1
ATOM 873 O O . VAL A 1 110 ? 39.753 30.026 25.815 1.00 24.30 650 VAL A O 1
ATOM 877 N N . GLY A 1 111 ? 37.645 29.794 25.054 1.00 22.50 651 GLY A N 1
ATOM 878 C CA . GLY A 1 111 ? 37.577 31.131 24.496 1.00 21.84 651 GLY A CA 1
ATOM 879 C C . GLY A 1 111 ? 38.194 31.355 23.123 1.00 21.48 651 GLY A C 1
ATOM 880 O O . GLY A 1 111 ? 38.359 32.498 22.705 1.00 20.33 651 GLY A O 1
ATOM 881 N N . ARG A 1 112 ? 38.489 30.278 22.393 1.00 21.40 652 ARG A N 1
ATOM 882 C CA . ARG A 1 112 ? 39.009 30.395 21.012 1.00 20.93 652 ARG A CA 1
ATOM 883 C C . ARG A 1 112 ? 37.994 31.076 20.085 1.00 19.70 652 ARG A C 1
ATOM 884 O O . ARG A 1 112 ? 36.776 30.942 20.275 1.00 19.15 652 ARG A O 1
ATOM 892 N N . SER A 1 113 ? 38.493 31.781 19.076 1.00 18.07 653 SER A N 1
ATOM 893 C CA . SER A 1 113 ? 37.638 32.535 18.158 1.00 17.70 653 SER A CA 1
ATOM 894 C C . SER A 1 113 ? 36.985 31.606 17.127 1.00 16.98 653 SER A C 1
ATOM 895 O O . SER A 1 113 ? 37.499 30.509 16.885 1.00 16.45 653 SER A O 1
ATOM 898 N N . LEU A 1 114 ? 35.900 32.069 16.492 1.00 16.85 654 LEU A N 1
ATOM 899 C CA . LEU A 1 114 ? 35.212 31.263 15.471 1.00 17.69 654 LEU A CA 1
ATOM 900 C C . LEU A 1 114 ? 36.148 30.858 14.349 1.00 18.17 654 LEU A C 1
ATOM 901 O O . LEU A 1 114 ? 36.202 29.690 13.973 1.00 17.03 654 LEU A O 1
ATOM 906 N N . GLU A 1 115 ? 36.908 31.826 13.823 1.00 18.88 655 GLU A N 1
ATOM 907 C CA . GLU A 1 115 ? 37.746 31.527 12.693 1.00 19.52 655 GLU A CA 1
ATOM 908 C C . GLU A 1 115 ? 38.773 30.468 13.074 1.00 19.58 655 GLU A C 1
ATOM 909 O O . GLU A 1 115 ? 39.033 29.564 12.293 1.00 18.84 655 GLU A O 1
ATOM 915 N N . ASP A 1 116 ? 39.344 30.587 14.273 1.00 19.45 656 ASP A N 1
ATOM 916 C CA . ASP A 1 116 ? 40.363 29.649 14.733 1.00 19.64 656 ASP A CA 1
ATOM 917 C C . ASP A 1 116 ? 39.821 28.236 14.895 1.00 19.25 656 ASP A C 1
ATOM 918 O O . ASP A 1 116 ? 40.470 27.267 14.491 1.00 18.88 656 ASP A O 1
ATOM 923 N N . ILE A 1 117 ? 38.660 28.132 15.521 1.00 18.20 657 ILE A N 1
ATOM 924 C CA . ILE A 1 117 ? 38.047 26.839 15.772 1.00 19.27 657 ILE A CA 1
ATOM 925 C C . ILE A 1 117 ? 37.768 26.150 14.421 1.00 19.45 657 ILE A C 1
ATOM 926 O O . ILE A 1 117 ? 38.171 25.011 14.201 1.00 19.54 657 ILE A O 1
ATOM 931 N N . TYR A 1 118 ? 37.135 26.882 13.515 1.00 19.86 658 TYR A N 1
ATOM 932 C CA . TYR A 1 118 ? 36.788 26.386 12.183 1.00 20.79 658 TYR A CA 1
ATOM 933 C C . TYR A 1 118 ? 38.014 25.923 11.392 1.00 21.02 658 TYR A C 1
ATOM 934 O O . TYR A 1 118 ? 38.023 24.828 10.806 1.00 20.76 658 TYR A O 1
ATOM 943 N N A GLN A 1 119 ? 39.035 26.776 11.378 0.50 21.33 659 GLN A N 1
ATOM 944 N N B GLN A 1 119 ? 39.061 26.737 11.385 0.50 21.19 659 GLN A N 1
ATOM 945 C CA A GLN A 1 119 ? 40.308 26.472 10.748 0.50 22.02 659 GLN A CA 1
ATOM 946 C CA B GLN A 1 119 ? 40.284 26.372 10.684 0.50 21.64 659 GLN A CA 1
ATOM 947 C C A GLN A 1 119 ? 40.866 25.165 11.290 0.50 22.00 659 GLN A C 1
ATOM 948 C C B GLN A 1 119 ? 40.947 25.136 11.291 0.50 21.88 659 GLN A C 1
ATOM 949 O O A GLN A 1 119 ? 41.109 24.227 10.540 0.50 22.47 659 GLN A O 1
ATOM 950 O O B GLN A 1 119 ? 41.393 24.247 10.567 0.50 22.21 659 GLN A O 1
ATOM 961 N N A ASN A 1 120 ? 41.076 25.117 12.604 0.50 22.07 660 ASN A N 1
ATOM 962 N N B ASN A 1 120 ? 41.038 25.094 12.619 0.50 22.14 660 ASN A N 1
ATOM 963 C CA A ASN A 1 120 ? 41.681 23.950 13.248 0.50 22.06 660 ASN A CA 1
ATOM 964 C CA B ASN A 1 120 ? 41.632 23.948 13.311 0.50 22.38 660 ASN A CA 1
ATOM 965 C C A ASN A 1 120 ? 40.918 22.628 13.021 0.50 22.51 660 ASN A C 1
ATOM 966 C C B ASN A 1 120 ? 40.912 22.644 12.973 0.50 22.69 660 ASN A C 1
ATOM 967 O O A ASN A 1 120 ? 41.538 21.576 12.822 0.50 22.28 660 ASN A O 1
ATOM 968 O O B ASN A 1 120 ? 41.543 21.628 12.658 0.50 22.49 660 ASN A O 1
ATOM 977 N N . ILE A 1 121 ? 39.586 22.683 13.067 1.00 22.85 661 ILE A N 1
ATOM 978 C CA . ILE A 1 121 ? 38.752 21.494 12.848 1.00 23.73 661 ILE A CA 1
ATOM 979 C C . ILE A 1 121 ? 38.916 20.996 11.417 1.00 24.65 661 ILE A C 1
ATOM 980 O O . ILE A 1 121 ? 39.083 19.812 11.199 1.00 24.90 661 ILE A O 1
ATOM 985 N N . GLN A 1 122 ? 38.906 21.907 10.455 1.00 25.72 662 GLN A N 1
ATOM 986 C CA . GLN A 1 122 ? 39.089 21.547 9.059 1.00 27.05 662 GLN A CA 1
ATOM 987 C C . GLN A 1 122 ? 40.451 20.941 8.761 1.00 27.44 662 GLN A C 1
ATOM 988 O O . GLN A 1 122 ? 40.559 19.984 7.994 1.00 26.71 662 GLN A O 1
ATOM 994 N N . LEU A 1 123 ? 41.484 21.515 9.366 1.00 27.99 663 LEU A N 1
ATOM 995 C CA . LEU A 1 123 ? 42.848 20.988 9.261 1.00 28.66 663 LEU A CA 1
ATOM 996 C C . LEU A 1 123 ? 42.968 19.567 9.871 1.00 28.76 663 LEU A C 1
ATOM 997 O O . LEU A 1 123 ? 43.602 18.680 9.265 1.00 28.75 663 LEU A O 1
ATOM 1002 N N . SER A 1 124 ? 42.378 19.364 11.058 1.00 28.06 664 SER A N 1
ATOM 1003 C CA . SER A 1 124 ? 42.364 18.059 11.747 1.00 28.37 664 SER A CA 1
ATOM 1004 C C . SER A 1 124 ? 41.583 17.031 10.949 1.00 27.11 664 SER A C 1
ATOM 1005 O O . SER A 1 124 ? 42.000 15.877 10.808 1.00 26.80 664 SER A O 1
ATOM 1008 N N . PHE A 1 125 ? 40.427 17.450 10.459 1.00 26.08 665 PHE A N 1
ATOM 1009 C CA . PHE A 1 125 ? 39.584 16.557 9.692 1.00 25.29 665 PHE A CA 1
ATOM 1010 C C . PHE A 1 125 ? 40.358 16.078 8.454 1.00 25.22 665 PHE A C 1
ATOM 1011 O O . PHE A 1 125 ? 40.392 14.888 8.151 1.00 25.49 665 PHE A O 1
ATOM 1019 N N . GLU A 1 126 ? 41.007 16.999 7.759 1.00 25.06 666 GLU A N 1
ATOM 1020 C CA . GLU A 1 126 ? 41.737 16.631 6.552 1.00 25.16 666 GLU A CA 1
ATOM 1021 C C . GLU A 1 126 ? 42.925 15.725 6.887 1.00 24.75 666 GLU A C 1
ATOM 1022 O O . GLU A 1 126 ? 43.221 14.783 6.162 1.00 24.31 666 GLU A O 1
ATOM 1028 N N . SER A 1 127 ? 43.614 16.004 7.986 1.00 24.48 667 SER A N 1
ATOM 1029 C CA . SER A 1 127 ? 44.736 15.173 8.367 1.00 25.05 667 SER A CA 1
ATOM 1030 C C . SER A 1 127 ? 44.340 13.713 8.602 1.00 24.79 667 SER A C 1
ATOM 1031 O O . SER A 1 127 ? 45.029 12.788 8.140 1.00 24.31 667 SER A O 1
ATOM 1034 N N . VAL A 1 128 ? 43.236 13.524 9.324 1.00 24.47 668 VAL A N 1
ATOM 1035 C CA . VAL A 1 128 ? 42.802 12.200 9.739 1.00 24.80 668 VAL A CA 1
ATOM 1036 C C . VAL A 1 128 ? 42.305 11.411 8.538 1.00 24.70 668 VAL A C 1
ATOM 1037 O O . VAL A 1 128 ? 42.606 10.224 8.421 1.00 24.15 668 VAL A O 1
ATOM 1041 N N . VAL A 1 129 ? 41.542 12.079 7.666 1.00 25.11 669 VAL A N 1
ATOM 1042 C CA . VAL A 1 129 ? 41.117 11.494 6.386 1.00 25.84 669 VAL A CA 1
ATOM 1043 C C . VAL A 1 129 ? 42.319 10.979 5.588 1.00 26.16 669 VAL A C 1
ATOM 1044 O O . VAL A 1 129 ? 42.338 9.818 5.167 1.00 26.13 669 VAL A O 1
ATOM 1048 N N . ARG A 1 130 ? 43.324 11.839 5.411 1.00 26.32 670 ARG A N 1
ATOM 1049 C CA . ARG A 1 130 ? 44.497 11.491 4.631 1.00 26.98 670 ARG A CA 1
ATOM 1050 C C . ARG A 1 130 ? 45.281 10.329 5.255 1.00 26.74 670 ARG A C 1
ATOM 1051 O O . ARG A 1 130 ? 45.781 9.459 4.535 1.00 26.80 670 ARG A O 1
ATOM 1059 N N . GLU A 1 131 ? 45.392 10.307 6.580 1.00 25.92 671 GLU A N 1
ATOM 1060 C CA . GLU A 1 131 ? 46.050 9.171 7.237 1.00 25.94 671 GLU A CA 1
ATOM 1061 C C . GLU A 1 13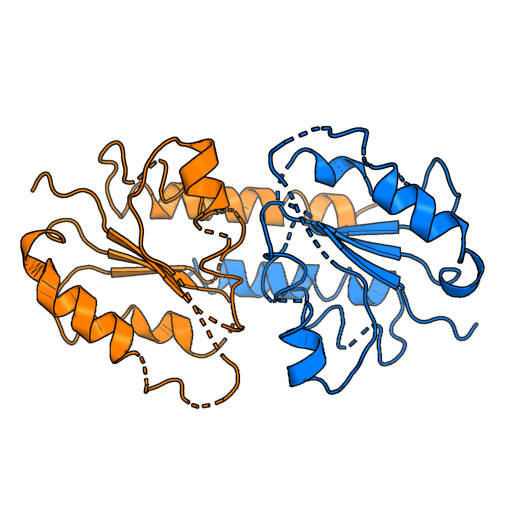1 ? 45.232 7.877 7.131 1.00 25.27 671 GLU A C 1
ATOM 1062 O O . GLU A 1 131 ? 45.806 6.798 6.940 1.00 24.95 671 GLU A O 1
ATOM 1068 N N A GLN A 1 132 ? 43.907 7.994 7.264 0.50 24.26 672 GLN A N 1
ATOM 1069 N N B GLN A 1 132 ? 43.912 8.025 7.243 0.50 24.77 672 GLN A N 1
ATOM 1070 C CA A GLN A 1 132 ? 42.989 6.853 7.146 0.50 23.59 672 GLN A CA 1
ATOM 1071 C CA B GLN A 1 132 ? 42.937 6.942 7.147 0.50 24.60 672 GLN A CA 1
ATOM 1072 C C A GLN A 1 132 ? 43.106 6.157 5.789 0.50 23.86 672 GLN A C 1
ATOM 1073 C C B GLN A 1 132 ? 43.040 6.191 5.811 0.50 24.46 672 GLN A C 1
ATOM 1074 O O A GLN A 1 132 ? 43.159 4.928 5.710 0.50 23.54 672 GLN A O 1
ATOM 1075 O O B GLN A 1 132 ? 43.017 4.959 5.768 0.50 24.17 672 GLN A O 1
ATOM 1086 N N . PHE A 1 133 ? 43.147 6.949 4.724 1.00 24.14 673 PHE A N 1
ATOM 1087 C CA . PHE A 1 133 ? 43.143 6.387 3.381 1.00 25.02 673 PHE A CA 1
ATOM 1088 C C . PHE A 1 133 ? 44.526 6.306 2.735 1.00 25.77 673 PHE A C 1
ATOM 1089 O O . PHE A 1 133 ? 44.639 6.002 1.551 1.00 25.76 673 PHE A O 1
ATOM 1097 N N . ARG A 1 134 ? 45.570 6.541 3.532 1.00 26.94 674 ARG A N 1
ATOM 1098 C CA . ARG A 1 134 ? 46.962 6.535 3.048 1.00 28.53 674 ARG A CA 1
ATOM 1099 C C . ARG A 1 134 ? 47.410 5.217 2.391 1.00 29.18 674 ARG A C 1
ATOM 1100 O O . ARG A 1 134 ? 47.865 5.211 1.228 1.00 29.50 674 ARG A O 1
ATOM 1108 N N . SER A 1 135 ? 47.303 4.111 3.126 1.00 30.37 675 SER A N 1
ATOM 1109 C CA . SER A 1 135 ? 47.981 2.864 2.727 1.00 31.14 675 SER A CA 1
ATOM 1110 C C . SER A 1 135 ? 47.040 1.667 2.637 1.00 31.91 675 SER A C 1
ATOM 1111 O O . SER A 1 135 ? 47.419 0.610 2.115 1.00 32.62 675 SER A O 1
ATOM 1113 N N . SER B 1 1 ? 29.942 -16.352 0.374 1.00 43.26 541 SER B N 1
ATOM 1114 C CA . SER B 1 1 ? 30.071 -16.024 -1.081 1.00 43.32 541 SER B CA 1
ATOM 1115 C C . SER B 1 1 ? 28.965 -15.063 -1.527 1.00 43.03 541 SER B C 1
ATOM 1116 O O . SER B 1 1 ? 29.203 -14.185 -2.358 1.00 43.49 541 SER B O 1
ATOM 1118 N N . ASN B 1 2 ? 27.764 -15.232 -0.966 1.00 42.48 542 ASN B N 1
ATOM 1119 C CA . ASN B 1 2 ? 26.656 -14.271 -1.158 1.00 41.13 542 ASN B CA 1
ATOM 1120 C C . ASN B 1 2 ? 26.277 -13.537 0.139 1.00 39.68 542 ASN B C 1
ATOM 1121 O O . ASN B 1 2 ? 25.327 -12.754 0.166 1.00 39.19 542 ASN B O 1
ATOM 1126 N N . ALA B 1 3 ? 27.010 -13.807 1.220 1.00 37.69 543 ALA B N 1
ATOM 1127 C CA . ALA B 1 3 ? 26.887 -12.993 2.414 1.00 35.89 543 ALA B CA 1
ATOM 1128 C C . ALA B 1 3 ? 27.000 -11.519 1.997 1.00 34.36 543 ALA B C 1
ATOM 1129 O O . ALA B 1 3 ? 27.807 -11.158 1.139 1.00 34.70 543 ALA B O 1
ATOM 1131 N N . ASN B 1 4 ? 26.167 -10.669 2.566 1.00 32.47 544 ASN B N 1
ATOM 1132 C CA . ASN B 1 4 ? 26.426 -9.240 2.483 1.00 30.47 544 ASN B CA 1
ATOM 1133 C C . ASN B 1 4 ? 27.610 -8.940 3.399 1.00 29.24 544 ASN B C 1
ATOM 1134 O O . ASN B 1 4 ? 27.843 -9.676 4.365 1.00 28.39 544 ASN B O 1
ATOM 1139 N N . VAL B 1 5 ? 28.376 -7.900 3.070 1.00 28.05 545 VAL B N 1
ATOM 1140 C CA . VAL B 1 5 ? 29.391 -7.356 3.981 1.00 26.97 545 VAL B CA 1
ATOM 1141 C C . VAL B 1 5 ? 28.716 -7.017 5.319 1.00 26.99 545 VAL B C 1
ATOM 1142 O O . VAL B 1 5 ? 27.633 -6.441 5.337 1.00 25.69 545 VAL B O 1
ATOM 1146 N N . GLY B 1 6 ? 29.363 -7.375 6.427 1.00 27.00 546 GLY B N 1
ATOM 1147 C CA . GLY B 1 6 ? 28.838 -7.057 7.753 1.00 27.64 546 GLY B CA 1
ATOM 1148 C C . GLY B 1 6 ? 29.310 -5.692 8.241 1.00 27.75 546 GLY B C 1
ATOM 1149 O O . GLY B 1 6 ? 30.523 -5.426 8.331 1.00 28.66 546 GLY B O 1
ATOM 1150 N N . VAL B 1 7 ? 28.357 -4.828 8.554 1.00 26.92 547 VAL B N 1
ATOM 1151 C CA . VAL B 1 7 ? 28.674 -3.455 8.999 1.00 26.16 547 VAL B CA 1
ATOM 1152 C C . VAL B 1 7 ? 28.484 -3.345 10.506 1.00 26.53 547 VAL B C 1
ATOM 1153 O O . VAL B 1 7 ? 27.406 -3.675 11.031 1.00 26.15 547 VAL B O 1
ATOM 1157 N N . PHE B 1 8 ? 29.537 -2.911 11.199 1.00 25.74 548 PHE B N 1
ATOM 1158 C CA . PHE B 1 8 ? 29.461 -2.686 12.639 1.00 25.91 548 PHE B CA 1
ATOM 1159 C C . PHE B 1 8 ? 29.800 -1.240 12.930 1.00 25.96 548 PHE B C 1
ATOM 1160 O O . PHE B 1 8 ? 30.819 -0.715 12.427 1.00 25.76 548 PHE B O 1
ATOM 1168 N N . VAL B 1 9 ? 28.947 -0.582 13.715 1.00 24.97 549 VAL B N 1
ATOM 1169 C CA . VAL B 1 9 ? 29.174 0.835 14.038 1.00 25.74 549 VAL B CA 1
ATOM 1170 C C . VAL B 1 9 ? 29.555 0.934 15.516 1.00 26.00 549 VAL B C 1
ATOM 1171 O O . VAL B 1 9 ? 28.747 0.592 16.380 1.00 25.43 549 VAL B O 1
ATOM 1175 N N . LEU B 1 10 ? 30.778 1.394 15.804 1.00 26.39 550 LEU B N 1
ATOM 1176 C CA . LEU B 1 10 ? 31.275 1.473 17.188 1.00 26.97 550 LEU B CA 1
ATOM 1177 C C . LEU B 1 10 ? 31.707 2.887 17.507 1.00 26.73 550 LEU B C 1
ATOM 1178 O O . LEU B 1 10 ? 32.579 3.435 16.820 1.00 26.63 550 LEU B O 1
ATOM 1191 N N . HIS B 1 12 ? 32.098 6.232 20.773 1.00 24.99 552 HIS B N 1
ATOM 1192 C CA . HIS B 1 12 ? 32.123 6.658 22.155 1.00 25.04 552 HIS B CA 1
ATOM 1193 C C . HIS B 1 12 ? 30.778 7.281 22.530 1.00 25.67 552 HIS B C 1
ATOM 1194 O O . HIS B 1 12 ? 30.190 7.996 21.716 1.00 26.51 552 HIS B O 1
ATOM 1201 N N . GLY B 1 13 ? 30.315 7.043 23.756 1.00 25.40 553 GLY B N 1
ATOM 1202 C CA . GLY B 1 13 ? 29.120 7.717 24.255 1.00 25.18 553 GLY B CA 1
ATOM 1203 C C . GLY B 1 13 ? 27.985 6.729 24.365 1.00 25.14 553 GLY B C 1
ATOM 1204 O O . GLY B 1 13 ? 28.162 5.563 24.022 1.00 24.21 553 GLY B O 1
ATOM 1205 N N . ASP B 1 14 ? 26.824 7.197 24.841 1.00 24.83 554 ASP B N 1
ATOM 1206 C CA . ASP B 1 14 ? 25.724 6.299 25.183 1.00 25.23 554 ASP B CA 1
ATOM 1207 C C . ASP B 1 14 ? 24.895 5.788 24.012 1.00 25.56 554 ASP B C 1
ATOM 1208 O O . ASP B 1 14 ? 24.376 4.678 24.086 1.00 25.33 554 ASP B O 1
ATOM 1213 N N . SER B 1 15 ? 24.709 6.608 22.963 1.00 25.13 555 SER B N 1
ATOM 1214 C CA . SER B 1 15 ? 23.765 6.261 21.895 1.00 25.14 555 SER B CA 1
ATOM 1215 C C . SER B 1 15 ? 24.082 6.857 20.519 1.00 24.80 555 SER B C 1
ATOM 1216 O O . SER B 1 15 ? 23.232 6.836 19.624 1.00 25.32 555 SER B O 1
ATOM 1219 N N . THR B 1 16 ? 25.300 7.343 20.329 1.00 24.38 556 THR B N 1
ATOM 1220 C CA . THR B 1 16 ? 25.666 7.908 19.030 1.00 24.14 556 THR B CA 1
ATOM 1221 C C . THR B 1 16 ? 25.639 6.853 17.946 1.00 24.97 556 THR B C 1
ATOM 1222 O O . THR B 1 16 ? 24.995 7.060 16.902 1.00 24.87 556 THR B O 1
ATOM 1226 N N . ALA B 1 17 ? 26.331 5.742 18.174 1.00 24.23 557 ALA B N 1
ATOM 1227 C CA . ALA B 1 17 ? 26.388 4.687 17.162 1.00 24.63 557 ALA B CA 1
ATOM 1228 C C . ALA B 1 17 ? 24.982 4.151 16.845 1.00 24.63 557 ALA B C 1
ATOM 1229 O O . ALA B 1 17 ? 24.618 4.009 15.653 1.00 24.03 557 ALA B O 1
ATOM 1231 N N . SER B 1 18 ? 24.203 3.838 17.896 1.00 23.94 558 SER B N 1
ATOM 1232 C CA . SER B 1 18 ? 22.896 3.224 17.699 1.00 24.10 558 SER B CA 1
ATOM 1233 C C . SER B 1 18 ? 21.894 4.185 17.048 1.00 24.56 558 SER B C 1
ATOM 1234 O O . SER B 1 18 ? 21.104 3.775 16.210 1.00 24.79 558 SER B O 1
ATOM 1237 N N . SER B 1 19 ? 21.923 5.448 17.452 1.00 24.72 559 SER B N 1
ATOM 1238 C CA . SER B 1 19 ? 21.024 6.454 16.876 1.00 24.55 559 SER B CA 1
ATOM 1239 C C . SER B 1 19 ? 21.362 6.734 15.403 1.00 25.56 559 SER B C 1
ATOM 1240 O O . SER B 1 19 ? 20.450 6.891 14.586 1.00 24.72 559 SER B O 1
ATOM 1251 N N . LEU B 1 21 ? 22.771 4.568 13.382 1.00 24.14 561 LEU B N 1
ATOM 1252 C CA . LEU B 1 21 ? 22.346 3.349 12.663 1.00 24.66 561 LEU B CA 1
ATOM 1253 C C . LEU B 1 21 ? 20.822 3.291 12.491 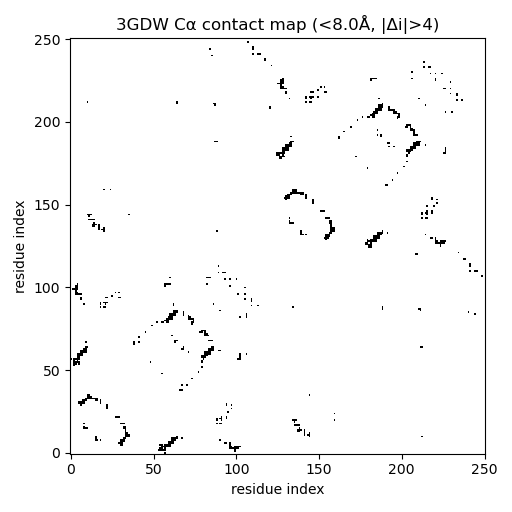1.00 24.30 561 LEU B C 1
ATOM 1254 O O . LEU B 1 21 ? 20.335 2.919 11.415 1.00 24.09 561 LEU B O 1
ATOM 1259 N N . LYS B 1 22 ? 20.089 3.647 13.541 1.00 24.12 562 LYS B N 1
ATOM 1260 C CA . LYS B 1 22 ? 18.635 3.658 13.466 1.00 25.65 562 LYS B CA 1
ATOM 1261 C C . LYS B 1 22 ? 18.186 4.598 12.342 1.00 26.01 562 LYS B C 1
ATOM 1262 O O . LYS B 1 22 ? 17.364 4.234 11.517 1.00 24.69 562 LYS B O 1
ATOM 1268 N N . THR B 1 23 ? 18.776 5.789 12.289 1.00 25.94 563 THR B N 1
ATOM 1269 C CA . THR B 1 23 ? 18.516 6.738 11.194 1.00 26.71 563 THR B CA 1
ATOM 1270 C C . THR B 1 23 ? 18.721 6.135 9.794 1.00 27.37 563 THR B C 1
ATOM 1271 O O . THR B 1 23 ? 17.824 6.219 8.932 1.00 27.09 563 THR B O 1
ATOM 1275 N N . ALA B 1 24 ? 19.876 5.510 9.564 1.00 27.89 564 ALA B N 1
ATOM 1276 C CA . ALA B 1 24 ? 20.121 4.864 8.275 1.00 28.24 564 ALA B CA 1
ATOM 1277 C C . ALA B 1 24 ? 19.098 3.769 8.013 1.00 28.61 564 ALA B C 1
ATOM 1278 O O . ALA B 1 24 ? 18.566 3.661 6.897 1.00 28.91 564 ALA B O 1
ATOM 1280 N N . GLN B 1 25 ? 18.822 2.967 9.036 1.00 28.45 565 GLN B N 1
ATOM 1281 C CA . GLN B 1 25 ? 17.932 1.827 8.888 1.00 29.08 565 GLN B CA 1
ATOM 1282 C C . GLN B 1 25 ? 16.504 2.244 8.524 1.00 29.23 565 GLN B C 1
ATOM 1283 O O . GLN B 1 25 ? 15.846 1.577 7.707 1.00 29.28 565 GLN B O 1
ATOM 1289 N N . GLU B 1 26 ? 16.041 3.327 9.145 1.00 28.89 566 GLU B N 1
ATOM 1290 C CA . GLU B 1 26 ? 14.724 3.879 8.874 1.00 30.42 566 GLU B CA 1
ATOM 1291 C C . GLU B 1 26 ? 14.697 4.563 7.519 1.00 29.13 566 GLU B C 1
ATOM 1292 O O . GLU B 1 26 ? 13.728 4.407 6.805 1.00 28.40 566 GLU B O 1
ATOM 1298 N N . LEU B 1 27 ? 15.765 5.278 7.142 1.00 28.74 567 LEU B N 1
ATOM 1299 C CA . LEU B 1 27 ? 15.824 5.849 5.795 1.00 29.30 567 LEU B CA 1
ATOM 1300 C C . LEU B 1 27 ? 15.818 4.776 4.705 1.00 29.51 567 LEU B C 1
ATOM 1301 O O . LEU B 1 27 ? 15.196 4.971 3.684 1.00 28.71 567 LEU B O 1
ATOM 1306 N N . LEU B 1 28 ? 16.496 3.651 4.933 1.00 30.23 568 LEU B N 1
ATOM 1307 C CA . LEU B 1 28 ? 16.593 2.584 3.921 1.00 32.00 568 LEU B CA 1
ATOM 1308 C C . LEU B 1 28 ? 15.533 1.493 4.017 1.00 32.88 568 LEU B C 1
ATOM 1309 O O . LEU B 1 28 ? 15.428 0.660 3.115 1.00 34.39 568 LEU B O 1
ATOM 1314 N N . GLY B 1 29 ? 14.772 1.451 5.103 1.00 33.50 569 GLY B N 1
ATOM 1315 C CA . GLY B 1 29 ? 13.848 0.326 5.329 1.00 33.71 569 GLY B CA 1
ATOM 1316 C C . GLY B 1 29 ? 14.520 -1.037 5.484 1.00 34.40 569 GLY B C 1
ATOM 1317 O O . GLY B 1 29 ? 13.989 -2.046 5.041 1.00 33.98 569 GLY B O 1
ATOM 1318 N N . THR B 1 30 ? 15.689 -1.069 6.123 1.00 34.34 570 THR B N 1
ATOM 1319 C CA . THR B 1 30 ? 16.412 -2.318 6.373 1.00 35.01 570 THR B CA 1
ATOM 1320 C C . THR B 1 30 ? 16.747 -2.439 7.855 1.00 35.27 570 THR B C 1
ATOM 1321 O O . THR B 1 30 ? 16.804 -1.434 8.570 1.00 34.51 570 THR B O 1
ATOM 1325 N N . SER B 1 31 ? 16.987 -3.657 8.332 1.00 35.62 571 SER B N 1
ATOM 1326 C CA . SER B 1 31 ? 17.435 -3.797 9.715 1.00 36.59 571 SER B CA 1
ATOM 1327 C C . SER B 1 31 ? 18.844 -4.393 9.817 1.00 36.28 571 SER B C 1
ATOM 1328 O O . SER B 1 31 ? 19.276 -4.824 10.896 1.00 36.03 571 SER B O 1
ATOM 1331 N N . ILE B 1 32 ? 19.584 -4.360 8.710 1.00 35.60 572 ILE B N 1
ATOM 1332 C CA . ILE B 1 32 ? 20.951 -4.892 8.732 1.00 34.76 572 ILE B CA 1
ATOM 1333 C C . ILE B 1 32 ? 21.937 -3.886 9.369 1.00 33.61 572 ILE B C 1
ATOM 1334 O O . ILE B 1 32 ? 21.658 -2.692 9.440 1.00 33.62 572 ILE B O 1
ATOM 1339 N N . GLY B 1 33 ? 23.082 -4.371 9.829 1.00 32.77 573 GLY B N 1
ATOM 1340 C CA . GLY B 1 33 ? 24.046 -3.520 10.531 1.00 32.06 573 GLY B CA 1
ATOM 1341 C C . GLY B 1 33 ? 23.884 -3.701 12.031 1.00 31.55 573 GLY B C 1
ATOM 1342 O O . GLY B 1 33 ? 22.802 -4.027 12.518 1.00 31.10 573 GLY B O 1
ATOM 1343 N N . THR B 1 34 ? 24.969 -3.475 12.759 1.00 30.41 574 THR B N 1
ATOM 1344 C CA . THR B 1 34 ? 25.008 -3.655 14.193 1.00 29.33 574 THR B CA 1
ATOM 1345 C C . THR B 1 34 ? 25.678 -2.437 14.789 1.00 29.11 574 THR B C 1
ATOM 1346 O O . THR B 1 34 ? 26.753 -2.044 14.321 1.00 28.22 574 THR B O 1
ATOM 1350 N N . ALA B 1 35 ? 25.047 -1.831 15.805 1.00 28.16 575 ALA B N 1
ATOM 1351 C CA . ALA B 1 35 ? 25.689 -0.706 16.514 1.00 27.00 575 ALA B CA 1
ATOM 1352 C C . ALA B 1 35 ? 26.059 -1.079 17.951 1.00 26.95 575 ALA B C 1
ATOM 1353 O O . ALA B 1 35 ? 25.317 -1.820 18.615 1.00 25.60 575 ALA B O 1
ATOM 1363 N N . ASN B 1 37 ? 27.634 0.900 21.523 1.00 24.06 577 ASN B N 1
ATOM 1364 C CA . ASN B 1 37 ? 28.004 2.189 22.096 1.00 23.97 577 ASN B CA 1
ATOM 1365 C C . ASN B 1 37 ? 28.999 1.916 23.189 1.00 24.54 577 ASN B C 1
ATOM 1366 O O . ASN B 1 37 ? 28.789 1.015 23.991 1.00 24.05 577 ASN B O 1
ATOM 1379 N N . PRO B 1 39 ? 30.211 3.425 26.432 1.00 26.20 579 PRO B N 1
ATOM 1380 C CA . PRO B 1 39 ? 30.019 4.533 27.330 1.00 26.60 579 PRO B CA 1
ATOM 1381 C C . PRO B 1 39 ? 31.343 4.887 27.997 1.00 27.33 579 PRO B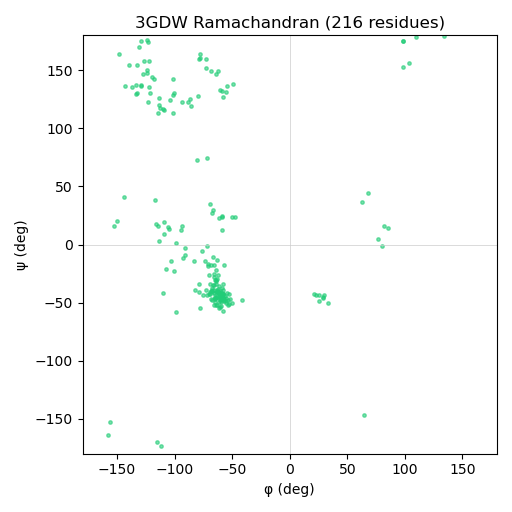 C 1
ATOM 1382 O O . PRO B 1 39 ? 32.327 4.127 27.934 1.00 26.28 579 PRO B O 1
ATOM 1386 N N . LEU B 1 40 ? 31.400 6.065 28.582 1.00 28.12 580 LEU B N 1
ATOM 1387 C CA . LEU B 1 40 ? 32.700 6.594 28.974 1.00 29.38 580 LEU B CA 1
ATOM 1388 C C . LEU B 1 40 ? 33.397 5.792 30.080 1.00 29.46 580 LEU B C 1
ATOM 1389 O O . LEU B 1 40 ? 34.605 5.780 30.138 1.00 29.36 580 LEU B O 1
ATOM 1394 N N . THR B 1 41 ? 32.634 5.087 30.912 1.00 29.53 581 THR B N 1
ATOM 1395 C CA . THR B 1 41 ? 33.223 4.253 31.970 1.00 30.19 581 THR B CA 1
ATOM 1396 C C . THR B 1 41 ? 33.711 2.895 31.455 1.00 29.04 581 THR B C 1
ATOM 1397 O O . THR B 1 41 ? 34.320 2.160 32.207 1.00 29.37 581 THR B O 1
ATOM 1409 N N . GLU B 1 43 ? 36.023 0.229 29.544 1.00 26.76 583 GLU B N 1
ATOM 1410 C CA . GLU B 1 43 ? 37.374 0.119 29.013 1.00 27.56 583 GLU B CA 1
ATOM 1411 C C . GLU B 1 43 ? 37.364 -0.330 27.552 1.00 27.58 583 GLU B C 1
ATOM 1412 O O . GLU B 1 43 ? 36.472 -1.065 27.116 1.00 26.10 583 GLU B O 1
ATOM 1418 N N . VAL B 1 44 ? 38.343 0.161 26.793 1.00 27.81 584 VAL B N 1
ATOM 1419 C CA . VAL B 1 44 ? 38.466 -0.150 25.360 1.00 28.69 584 VAL B CA 1
ATOM 1420 C C . VAL B 1 44 ? 38.511 -1.676 25.095 1.00 28.08 584 VAL B C 1
ATOM 1421 O O . VAL B 1 44 ? 37.802 -2.185 24.209 1.00 27.94 584 VAL B O 1
ATOM 1425 N N . GLN B 1 45 ? 39.311 -2.405 25.877 1.00 27.33 585 GLN B N 1
ATOM 1426 C CA . GLN B 1 45 ? 39.386 -3.877 25.741 1.00 26.95 585 GLN B CA 1
ATOM 1427 C C . GLN B 1 45 ? 38.015 -4.560 25.933 1.00 26.49 585 GLN B C 1
ATOM 1428 O O . GLN B 1 45 ? 37.678 -5.520 25.243 1.00 26.14 585 GLN B O 1
ATOM 1434 N N . THR B 1 46 ? 37.224 -4.064 26.872 1.00 25.91 586 THR B N 1
ATOM 1435 C CA . THR B 1 46 ? 35.883 -4.599 27.089 1.00 25.63 586 THR B CA 1
ATOM 1436 C C . THR B 1 46 ? 35.023 -4.476 25.815 1.00 25.62 586 THR B C 1
ATOM 1437 O O . THR B 1 46 ? 34.256 -5.390 25.471 1.00 25.47 586 THR B O 1
ATOM 1449 N N . TYR B 1 48 ? 36.166 -4.231 22.652 1.00 25.53 588 TYR B N 1
ATOM 1450 C CA . TYR B 1 48 ? 36.691 -5.153 21.665 1.00 25.90 588 TYR B CA 1
ATOM 1451 C C . TYR B 1 48 ? 36.079 -6.537 21.880 1.00 26.16 588 TYR B C 1
ATOM 1452 O O . TYR B 1 48 ? 35.692 -7.204 20.928 1.00 25.86 588 TYR B O 1
ATOM 1461 N N . GLU B 1 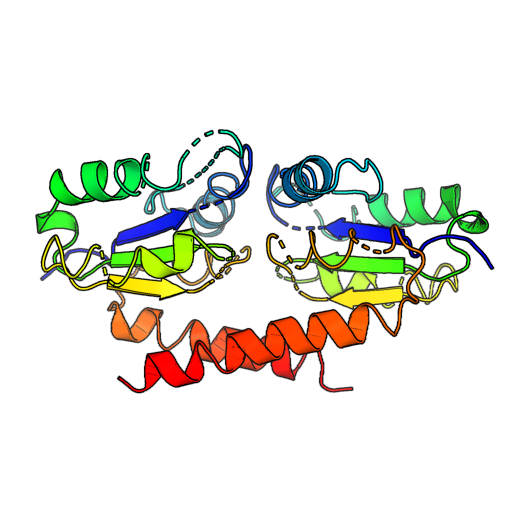49 ? 35.994 -6.965 23.138 1.00 26.72 589 GLU B N 1
ATOM 1462 C CA . GLU B 1 49 ? 35.514 -8.308 23.430 1.00 28.13 589 GLU B CA 1
ATOM 1463 C C . GLU B 1 49 ? 34.023 -8.464 23.059 1.00 28.17 589 GLU B C 1
ATOM 1464 O O . GLU B 1 49 ? 33.617 -9.530 22.594 1.00 28.70 589 GLU B O 1
ATOM 1470 N N . GLN B 1 50 ? 33.234 -7.401 23.231 1.00 27.65 590 GLN B N 1
ATOM 1471 C CA . GLN B 1 50 ? 31.830 -7.399 22.783 1.00 28.57 590 GLN B CA 1
ATOM 1472 C C . GLN B 1 50 ? 31.758 -7.621 21.275 1.00 28.00 590 GLN B C 1
ATOM 1473 O O . GLN B 1 50 ? 30.963 -8.420 20.778 1.00 27.52 590 GLN B O 1
ATOM 1479 N N . LEU B 1 51 ? 32.586 -6.881 20.542 1.00 28.50 591 LEU B N 1
ATOM 1480 C CA . LEU B 1 51 ? 32.572 -6.966 19.089 1.00 28.25 591 LEU B CA 1
ATOM 1481 C C . LEU B 1 51 ? 33.066 -8.340 18.613 1.00 28.76 591 LEU B C 1
ATOM 1482 O O . LEU B 1 51 ? 32.451 -8.992 17.764 1.00 28.37 591 LEU B O 1
ATOM 1487 N N . ARG B 1 52 ? 34.186 -8.771 19.172 1.00 29.24 592 ARG B N 1
ATOM 1488 C CA . ARG B 1 52 ? 34.799 -10.029 18.794 1.00 30.26 592 ARG B CA 1
ATOM 1489 C C . ARG B 1 52 ? 33.830 -11.197 19.025 1.00 31.82 592 ARG B C 1
ATOM 1490 O O . ARG B 1 52 ? 33.719 -12.099 18.178 1.00 31.43 592 ARG B O 1
ATOM 1498 N N . ASN B 1 53 ? 33.149 -11.187 20.174 1.00 32.95 593 ASN B N 1
ATOM 1499 C CA . ASN B 1 53 ? 32.198 -12.235 20.502 1.00 35.05 593 ASN B CA 1
ATOM 1500 C C . ASN B 1 53 ? 31.039 -12.352 19.510 1.00 36.36 593 ASN B C 1
ATOM 1501 O O . ASN B 1 53 ? 30.619 -13.463 19.165 1.00 36.95 593 ASN B O 1
ATOM 1506 N N . GLN B 1 54 ? 30.514 -11.223 19.047 1.00 37.62 594 GLN B N 1
ATOM 1507 C CA . GLN B 1 54 ? 29.445 -11.300 18.064 1.00 39.05 594 GLN B CA 1
ATOM 1508 C C . GLN B 1 54 ? 29.970 -11.748 16.699 1.00 39.30 594 GLN B C 1
ATOM 1509 O O . GLN B 1 54 ? 29.352 -12.588 16.034 1.00 39.48 594 GLN B O 1
ATOM 1515 N N . VAL B 1 55 ? 31.113 -11.189 16.293 1.00 39.24 595 VAL B N 1
ATOM 1516 C CA . VAL B 1 55 ? 31.769 -11.592 15.061 1.00 39.17 595 VAL B CA 1
ATOM 1517 C C . VAL B 1 55 ? 31.980 -13.115 15.044 1.00 40.13 595 VAL B C 1
ATOM 1518 O O . VAL B 1 55 ?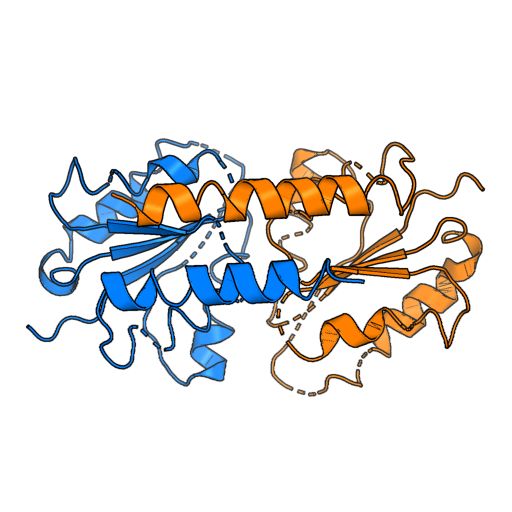 31.635 -13.779 14.058 1.00 39.83 595 VAL B O 1
ATOM 1522 N N . ILE B 1 56 ? 32.505 -13.663 16.144 1.00 40.72 596 ILE B N 1
ATOM 1523 C CA . ILE B 1 56 ? 32.818 -15.099 16.237 1.00 41.55 596 ILE B CA 1
ATOM 1524 C C . ILE B 1 56 ? 31.573 -15.977 16.053 1.00 42.44 596 ILE B C 1
ATOM 1525 O O . ILE B 1 56 ? 31.609 -16.981 15.331 1.00 42.46 596 ILE B O 1
ATOM 1530 N N . THR B 1 57 ? 30.480 -15.571 16.692 1.00 43.14 597 THR B N 1
ATOM 1531 C CA . THR B 1 57 ? 29.179 -16.214 16.546 1.00 44.34 597 THR B CA 1
ATOM 1532 C C . THR B 1 57 ? 28.739 -16.275 15.089 1.00 44.65 597 THR B C 1
ATOM 1533 O O . THR B 1 57 ? 28.362 -17.329 14.594 1.00 44.49 597 THR B O 1
ATOM 1537 N N . GLN B 1 58 ? 28.794 -15.132 14.414 1.00 45.33 598 GLN B N 1
ATOM 1538 C CA . GLN B 1 58 ? 28.238 -14.996 13.076 1.00 46.06 598 GLN B CA 1
ATOM 1539 C C . GLN B 1 58 ? 29.262 -15.247 11.972 1.00 46.29 598 GLN B C 1
ATOM 1540 O O . GLN B 1 58 ? 29.017 -14.890 10.815 1.00 46.86 598 GLN B O 1
ATOM 1546 N N . LYS B 1 59 ? 30.395 -15.854 12.321 1.00 46.18 599 LYS B N 1
ATOM 1547 C CA . LYS B 1 59 ? 31.488 -16.077 11.374 1.00 46.63 599 LYS B CA 1
ATOM 1548 C C . LYS B 1 59 ? 31.005 -16.531 9.985 1.00 46.54 599 LYS B C 1
ATOM 1549 O O . LYS B 1 59 ? 31.420 -15.970 8.961 1.00 46.32 599 LYS B O 1
ATOM 1555 N N . GLU B 1 60 ? 30.106 -17.517 9.971 1.00 46.36 600 GLU B N 1
ATOM 1556 C CA . GLU B 1 60 ? 29.640 -18.146 8.722 1.00 46.24 600 GLU B CA 1
ATOM 1557 C C . GLU B 1 60 ? 28.791 -17.227 7.841 1.00 45.13 600 GLU B C 1
ATOM 1558 O O . GLU B 1 60 ? 28.612 -17.500 6.656 1.00 45.31 600 GLU B O 1
ATOM 1564 N N . SER B 1 61 ? 28.271 -16.150 8.421 1.00 43.69 601 SER B N 1
ATOM 1565 C CA . SER B 1 61 ? 27.464 -15.178 7.680 1.00 42.48 601 SER B CA 1
ATOM 1566 C C . SER B 1 61 ? 28.288 -13.944 7.266 1.00 41.10 601 SER B C 1
ATOM 1567 O O . SER B 1 61 ? 27.773 -13.007 6.651 1.00 41.09 601 SER B O 1
ATOM 1570 N N . LEU B 1 62 ? 29.571 -13.965 7.608 1.00 39.47 602 LEU B N 1
ATOM 1571 C CA . LEU B 1 62 ? 30.465 -12.848 7.358 1.00 37.84 602 LEU B CA 1
ATOM 1572 C C . LEU B 1 62 ? 31.585 -13.275 6.396 1.00 37.15 602 LEU B C 1
ATOM 1573 O O . LEU B 1 62 ? 32.737 -12.835 6.524 1.00 37.45 602 LEU B O 1
ATOM 1578 N N . ASN B 1 63 ? 31.211 -14.104 5.417 1.00 35.64 603 ASN B N 1
ATOM 1579 C CA . ASN B 1 63 ? 32.119 -14.624 4.382 1.00 34.64 603 ASN B CA 1
ATOM 1580 C C . ASN B 1 63 ? 32.709 -13.578 3.453 1.00 33.16 603 ASN B C 1
ATOM 1581 O O . ASN B 1 63 ? 33.723 -13.838 2.802 1.00 32.87 603 ASN B O 1
ATOM 1586 N N . ASN B 1 64 ? 32.061 -12.424 3.350 1.00 31.20 604 ASN B N 1
ATOM 1587 C CA . ASN B 1 64 ? 32.543 -11.378 2.446 1.00 29.98 604 ASN B CA 1
ATOM 1588 C C . ASN B 1 64 ? 33.132 -10.169 3.159 1.00 28.96 604 ASN B C 1
ATOM 1589 O O . ASN B 1 64 ? 33.278 -9.086 2.581 1.00 28.36 604 ASN B O 1
ATOM 1594 N N . GLY B 1 65 ? 33.492 -10.382 4.413 1.00 27.74 605 GLY B N 1
ATOM 1595 C CA . GLY B 1 65 ? 34.256 -9.403 5.147 1.00 27.72 605 GLY B CA 1
ATOM 1596 C C . GLY B 1 65 ? 33.406 -8.528 6.044 1.00 27.44 605 GLY B C 1
ATOM 1597 O O . GLY B 1 65 ? 32.175 -8.612 6.059 1.00 28.13 605 GLY B O 1
ATOM 1598 N N . ILE B 1 66 ? 34.086 -7.686 6.799 1.00 27.29 606 ILE B N 1
ATOM 1599 C CA . ILE B 1 66 ? 33.462 -6.850 7.827 1.00 27.17 606 ILE B CA 1
ATOM 1600 C C . ILE B 1 66 ? 33.908 -5.414 7.607 1.00 27.21 606 ILE B C 1
ATOM 1601 O O . ILE B 1 66 ? 35.088 -5.171 7.337 1.00 26.90 606 ILE B O 1
ATOM 1606 N N . LEU B 1 67 ? 32.981 -4.463 7.725 1.00 26.55 607 LEU B N 1
ATOM 1607 C CA . LEU B 1 67 ? 33.351 -3.068 7.771 1.00 26.04 607 LEU B CA 1
ATOM 1608 C C . LEU B 1 67 ? 33.052 -2.476 9.163 1.00 26.33 607 LEU B C 1
ATOM 1609 O O . LEU B 1 67 ? 31.891 -2.437 9.579 1.00 26.35 607 LEU B O 1
ATOM 1614 N N . LEU B 1 68 ? 34.099 -2.031 9.857 1.00 26.51 608 LEU B N 1
ATOM 1615 C CA . LEU B 1 68 ? 33.974 -1.311 11.144 1.00 27.14 608 LEU B CA 1
ATOM 1616 C C . LEU B 1 68 ? 33.969 0.177 10.880 1.00 26.87 608 LEU B C 1
ATOM 1617 O O . LEU B 1 68 ? 34.915 0.712 10.281 1.00 27.47 608 LEU B O 1
ATOM 1622 N N . LEU B 1 69 ? 32.907 0.826 11.317 1.00 25.97 609 LEU B N 1
ATOM 1623 C CA . LEU B 1 69 ? 32.773 2.270 11.236 1.00 24.78 609 LEU B CA 1
ATOM 1624 C C . LEU B 1 69 ? 32.892 2.815 12.652 1.00 24.55 609 LEU B C 1
ATOM 1625 O O . LEU B 1 69 ? 32.069 2.502 13.510 1.00 24.86 609 LEU B O 1
ATOM 1630 N N . THR B 1 70 ? 33.927 3.604 12.914 1.00 24.25 610 THR B N 1
ATOM 1631 C CA . THR B 1 70 ? 34.163 4.141 14.248 1.00 23.04 610 THR B CA 1
ATOM 1632 C C . THR B 1 70 ? 34.222 5.683 14.234 1.00 22.78 610 THR B C 1
ATOM 1633 O O . THR B 1 70 ? 34.192 6.315 13.174 1.00 22.57 610 THR B O 1
ATOM 1637 N N . ASP B 1 71 ? 34.324 6.278 15.415 1.00 22.14 611 ASP B N 1
ATOM 1638 C CA . ASP B 1 71 ? 34.473 7.715 15.510 1.00 21.40 611 ASP B CA 1
ATOM 1639 C C . ASP B 1 71 ? 35.942 8.138 15.710 1.00 21.94 611 ASP B C 1
ATOM 1640 O O . ASP B 1 71 ? 36.481 8.883 14.885 1.00 23.05 611 ASP B O 1
ATOM 1653 N N . GLY B 1 73 ? 39.781 7.629 18.613 1.00 24.85 613 GLY B N 1
ATOM 1654 C CA . GLY B 1 73 ? 40.505 6.866 19.646 1.00 26.35 613 GLY B CA 1
ATOM 1655 C C . GLY B 1 73 ? 40.965 5.484 19.193 1.00 27.49 613 GLY B C 1
ATOM 1656 O O . GLY B 1 73 ? 41.276 5.270 18.023 1.00 28.26 613 GLY B O 1
ATOM 1657 N N . SER B 1 74 ? 40.975 4.533 20.122 1.00 28.59 614 SER B N 1
ATOM 1658 C CA . SER B 1 74 ? 41.557 3.190 19.901 1.00 29.92 614 SER B CA 1
ATOM 1659 C C . SER B 1 74 ? 40.712 2.291 18.990 1.00 29.86 614 SER B C 1
ATOM 1660 O O . SER B 1 74 ? 41.177 1.256 18.508 1.00 29.22 614 SER B O 1
ATOM 1663 N N . LEU B 1 75 ? 39.474 2.703 18.761 1.00 30.03 615 LEU B N 1
ATOM 1664 C CA . LEU B 1 75 ? 38.508 1.843 18.113 1.00 30.65 615 LEU B CA 1
ATOM 1665 C C . LEU B 1 75 ? 38.948 1.364 16.712 1.00 31.48 615 LEU B C 1
ATOM 1666 O O . LEU B 1 75 ? 38.656 0.239 16.328 1.00 32.16 615 LEU B O 1
ATOM 1671 N N . ASN B 1 76 ? 39.674 2.177 15.951 1.00 32.90 616 ASN B N 1
ATOM 1672 C CA . ASN B 1 76 ? 40.057 1.700 14.620 1.00 33.97 616 ASN B CA 1
ATOM 1673 C C . ASN B 1 76 ? 40.995 0.510 14.643 1.00 33.94 616 ASN B C 1
ATOM 1674 O O . ASN B 1 76 ? 40.933 -0.341 13.745 1.00 35.36 616 ASN B O 1
ATOM 1679 N N . SER B 1 77 ? 41.827 0.426 15.680 1.00 32.64 617 SER B N 1
ATOM 1680 C CA . SER B 1 77 ? 42.710 -0.721 15.849 1.00 31.60 617 SER B CA 1
ATOM 1681 C C . SER B 1 77 ? 41.970 -2.055 15.905 1.00 30.74 617 SER B C 1
ATOM 1682 O O . SER B 1 77 ? 42.574 -3.098 15.703 1.00 29.49 617 SER B O 1
ATOM 1685 N N . PHE B 1 78 ? 40.658 -2.025 16.159 1.00 29.82 618 PHE B N 1
ATOM 1686 C CA . PHE B 1 78 ? 39.884 -3.279 16.247 1.00 29.59 618 PHE B CA 1
ATOM 1687 C C . PHE B 1 78 ? 39.834 -3.992 14.911 1.00 29.58 618 PHE B C 1
ATOM 1688 O O . PHE B 1 78 ? 39.688 -5.209 14.869 1.00 29.08 618 PHE B O 1
ATOM 1696 N N . GLY B 1 79 ? 39.926 -3.230 13.825 1.00 29.84 619 GLY B N 1
ATOM 1697 C CA . GLY B 1 79 ? 39.821 -3.814 12.488 1.00 31.22 619 GLY B CA 1
ATOM 1698 C C . GLY B 1 79 ? 40.897 -4.847 12.234 1.00 31.94 619 GLY B C 1
ATOM 1699 O O . GLY B 1 79 ? 40.608 -5.984 11.857 1.00 32.49 619 GLY B O 1
ATOM 1700 N N . ASN B 1 80 ? 42.145 -4.455 12.452 1.00 32.44 620 ASN B N 1
ATOM 1701 C CA . ASN B 1 80 ? 43.232 -5.374 12.254 1.00 33.74 620 ASN B CA 1
ATOM 1702 C C . ASN B 1 80 ? 43.199 -6.471 13.319 1.00 33.33 620 ASN B C 1
ATOM 1703 O O . ASN B 1 80 ? 43.506 -7.620 13.018 1.00 33.59 620 ASN B O 1
ATOM 1716 N N . LEU B 1 82 ? 40.605 -7.899 14.742 1.00 31.97 622 LEU B N 1
ATOM 1717 C CA . LEU B 1 82 ? 39.617 -8.902 14.338 1.00 32.45 622 LEU B CA 1
ATOM 1718 C C . LEU B 1 82 ? 40.122 -9.776 13.209 1.00 32.50 622 LEU B C 1
ATOM 1719 O O . LEU B 1 82 ? 39.898 -10.984 13.212 1.00 33.02 622 LEU B O 1
ATOM 1724 N N . PHE B 1 83 ? 40.765 -9.164 12.217 1.00 33.43 623 PHE B N 1
ATOM 1725 C CA . PHE B 1 83 ? 41.359 -9.938 11.123 1.00 33.74 623 PHE B CA 1
ATOM 1726 C C . PHE B 1 83 ? 42.403 -10.932 11.639 1.00 34.04 623 PHE B C 1
ATOM 1727 O O . PHE B 1 83 ? 42.361 -12.100 11.273 1.00 33.44 623 PHE B O 1
ATOM 1735 N N . GLU B 1 84 ? 43.332 -10.457 12.474 1.00 35.03 624 GLU B N 1
ATOM 1736 C CA . GLU B 1 84 ? 44.359 -11.320 13.076 1.00 36.08 624 GLU B CA 1
ATOM 1737 C C . GLU B 1 84 ? 43.736 -12.466 13.870 1.00 36.38 624 GLU B C 1
ATOM 1738 O O . GLU B 1 84 ? 44.218 -13.584 13.800 1.00 36.43 624 GLU B O 1
ATOM 1744 N N . GLU B 1 85 ? 42.686 -12.171 14.641 1.00 36.69 625 GLU B N 1
ATOM 1745 C CA . GLU B 1 85 ? 42.067 -13.160 15.537 1.00 36.93 625 GLU B CA 1
ATOM 1746 C C . GLU B 1 85 ? 41.126 -14.149 14.828 1.00 37.05 625 GLU B C 1
ATOM 1747 O O . GLU B 1 85 ? 41.123 -15.339 15.142 1.00 37.13 625 GLU B O 1
ATOM 1753 N N . THR B 1 86 ? 40.325 -13.657 13.890 1.00 37.34 626 THR B N 1
ATOM 1754 C CA . THR B 1 86 ? 39.313 -14.489 13.229 1.00 37.34 626 THR B CA 1
ATOM 1755 C C . THR B 1 86 ? 39.691 -14.840 11.782 1.00 37.24 626 THR B C 1
ATOM 1756 O O . THR B 1 86 ? 39.148 -15.780 11.205 1.00 37.63 626 THR B O 1
ATOM 1760 N N . GLY B 1 87 ? 40.585 -14.065 11.177 1.00 37.10 627 GLY B N 1
ATOM 1761 C CA . GLY B 1 87 ? 40.914 -14.264 9.760 1.00 36.48 627 GLY B CA 1
ATOM 1762 C C . GLY B 1 87 ? 39.856 -13.737 8.793 1.00 36.32 627 GLY B C 1
ATOM 1763 O O . GLY B 1 87 ? 39.978 -13.928 7.580 1.00 36.52 627 GLY B O 1
ATOM 1764 N N . ILE B 1 88 ? 38.823 -13.085 9.319 1.00 35.36 628 ILE B N 1
ATOM 1765 C CA . ILE B 1 88 ? 37.802 -12.453 8.484 1.00 35.30 628 ILE B CA 1
ATOM 1766 C C . ILE B 1 88 ? 38.346 -11.114 7.995 1.00 34.76 628 ILE B C 1
ATOM 1767 O O . ILE B 1 88 ? 38.824 -10.307 8.798 1.00 34.81 628 ILE B O 1
ATOM 1772 N N . ARG B 1 89 ? 38.296 -10.892 6.686 1.00 34.04 629 ARG B N 1
ATOM 1773 C CA . ARG B 1 89 ? 38.737 -9.621 6.085 1.00 33.77 629 ARG B CA 1
ATOM 1774 C C . ARG B 1 89 ? 37.945 -8.462 6.681 1.00 32.87 629 ARG B C 1
ATOM 1775 O O . ARG B 1 89 ? 36.716 -8.493 6.707 1.00 32.50 629 ARG B O 1
ATOM 1783 N N . THR B 1 90 ? 38.659 -7.459 7.176 1.00 32.31 630 THR B N 1
ATOM 1784 C CA . THR B 1 90 ? 38.036 -6.304 7.840 1.00 31.83 630 THR B CA 1
ATOM 1785 C C . THR B 1 90 ? 38.663 -5.018 7.299 1.00 31.87 630 THR B C 1
ATOM 1786 O O . THR B 1 90 ? 39.867 -4.981 7.033 1.00 32.30 630 THR B O 1
ATOM 1790 N N . LYS B 1 91 ? 37.837 -4.006 7.037 1.00 30.89 631 LYS B N 1
ATOM 1791 C CA . LYS B 1 91 ? 38.313 -2.647 6.789 1.00 30.55 631 LYS B CA 1
ATOM 1792 C C . LYS B 1 91 ? 37.693 -1.828 7.920 1.00 30.31 631 LYS B C 1
ATOM 1793 O O . LYS B 1 91 ? 36.579 -2.119 8.336 1.00 29.50 631 LYS B O 1
ATOM 1799 N N . ALA B 1 92 ? 38.439 -0.853 8.436 1.00 30.33 632 ALA B N 1
ATOM 1800 C CA . ALA B 1 92 ? 37.963 0.048 9.487 1.00 29.50 632 ALA B CA 1
ATOM 1801 C C . ALA B 1 92 ? 38.048 1.515 9.027 1.00 29.30 632 ALA B C 1
ATOM 1802 O O . ALA B 1 92 ? 39.032 1.932 8.424 1.00 28.87 632 ALA B O 1
ATOM 1804 N N . ILE B 1 93 ? 36.996 2.278 9.288 1.00 28.05 633 ILE B N 1
ATOM 1805 C CA . ILE B 1 93 ? 36.951 3.676 8.873 1.00 27.33 633 ILE B CA 1
ATOM 1806 C C . ILE B 1 93 ? 36.599 4.539 10.082 1.00 26.30 633 ILE B C 1
ATOM 1807 O O . ILE B 1 93 ? 35.566 4.310 10.716 1.00 26.57 633 ILE B O 1
ATOM 1812 N N A THR B 1 94 ? 37.467 5.513 10.384 0.50 25.84 634 THR B N 1
ATOM 1813 N N B THR B 1 94 ? 37.448 5.518 10.390 0.50 25.63 634 THR B N 1
ATOM 1814 C CA A THR B 1 94 ? 37.257 6.498 11.456 0.50 24.64 634 THR B CA 1
ATOM 1815 C CA B THR B 1 94 ? 37.202 6.444 11.494 0.50 24.16 634 THR B CA 1
ATOM 1816 C C A THR B 1 94 ? 36.439 7.707 10.989 0.50 23.81 634 THR B C 1
ATOM 1817 C C B THR B 1 94 ? 36.544 7.747 11.000 0.50 23.62 634 THR B C 1
ATOM 1818 O O A THR B 1 94 ? 36.161 7.852 9.798 0.50 23.08 634 THR B O 1
ATOM 1819 O O B THR B 1 94 ? 36.457 7.984 9.796 0.50 23.00 634 THR B O 1
ATOM 1834 N N . THR B 1 96 ? 33.439 8.509 11.342 1.00 20.28 636 THR B N 1
ATOM 1835 C CA . THR B 1 96 ? 32.174 8.127 10.719 1.00 20.92 636 THR B CA 1
ATOM 1836 C C . THR B 1 96 ? 31.066 9.098 11.134 1.00 19.97 636 THR B C 1
ATOM 1837 O O . THR B 1 96 ? 30.988 9.492 12.281 1.00 20.07 636 THR B O 1
ATOM 1841 N N . SER B 1 97 ? 30.255 9.527 10.163 1.00 18.55 637 SER B N 1
ATOM 1842 C CA . SER B 1 97 ? 29.097 10.368 10.415 1.00 16.80 637 SER B CA 1
ATOM 1843 C C . SER B 1 97 ? 27.856 9.660 9.829 1.00 15.70 637 SER B C 1
ATOM 1844 O O . SER B 1 97 ? 27.978 8.625 9.209 1.00 14.24 637 SER B O 1
ATOM 1847 N N . THR B 1 98 ? 26.673 10.235 10.037 1.00 15.88 638 THR B N 1
ATOM 1848 C CA . THR B 1 98 ? 25.389 9.625 9.615 1.00 14.45 638 THR B CA 1
ATOM 1849 C C . THR B 1 98 ? 25.403 9.184 8.151 1.00 14.33 638 THR B C 1
ATOM 1850 O O . THR B 1 98 ? 24.992 8.079 7.835 1.00 13.45 638 THR B O 1
ATOM 1862 N N . ILE B 1 100 ? 27.843 8.419 6.175 1.00 16.06 640 ILE B N 1
ATOM 1863 C CA . ILE B 1 100 ? 28.758 7.300 5.978 1.00 15.57 640 ILE B CA 1
ATOM 1864 C C . ILE B 1 100 ? 28.084 5.999 6.428 1.00 15.12 640 ILE B C 1
ATOM 1865 O O . ILE B 1 100 ? 28.156 5.014 5.702 1.00 15.33 640 ILE B O 1
ATOM 1870 N N . VAL B 1 101 ? 27.427 5.995 7.594 1.00 14.74 641 VAL B N 1
ATOM 1871 C CA . VAL B 1 101 ? 26.638 4.814 8.009 1.00 14.63 641 VAL B CA 1
ATOM 1872 C C . VAL B 1 101 ? 25.578 4.509 6.919 1.00 14.77 641 VAL B C 1
ATOM 1873 O O . VAL B 1 101 ? 25.437 3.363 6.457 1.00 15.04 641 VAL B O 1
ATOM 1877 N N . LEU B 1 102 ? 24.854 5.548 6.507 1.00 14.71 642 LEU B N 1
ATOM 1878 C CA . LEU B 1 102 ? 23.827 5.382 5.487 1.00 14.98 642 LEU B CA 1
ATOM 1879 C C . LEU B 1 102 ? 24.375 4.748 4.215 1.00 14.56 642 LEU B C 1
ATOM 1880 O O . LEU B 1 102 ? 23.817 3.778 3.720 1.00 14.65 642 LEU B O 1
ATOM 1885 N N A GLU B 1 103 ? 25.461 5.307 3.696 0.50 14.81 643 GLU B N 1
ATOM 1886 N N B GLU B 1 103 ? 25.454 5.315 3.680 0.50 14.30 643 GLU B N 1
ATOM 1887 C CA A GLU B 1 103 ? 26.078 4.796 2.471 0.50 14.79 643 GLU B CA 1
ATOM 1888 C CA B GLU B 1 103 ? 26.098 4.776 2.475 0.50 13.81 643 GLU B CA 1
ATOM 1889 C C A GLU B 1 103 ? 26.626 3.372 2.630 0.50 14.59 643 GLU B C 1
ATOM 1890 C C B GLU B 1 103 ? 26.523 3.330 2.679 0.50 13.99 643 GLU B C 1
ATOM 1891 O O A GLU B 1 103 ? 26.484 2.554 1.722 0.50 14.13 643 GLU B O 1
ATOM 1892 O O B GLU B 1 103 ? 26.229 2.469 1.847 0.50 13.54 643 GLU B O 1
ATOM 1903 N N . ALA B 1 104 ? 27.208 3.067 3.791 1.00 13.88 644 ALA B N 1
ATOM 1904 C CA . ALA B 1 104 ? 27.734 1.726 4.067 1.00 14.30 644 ALA B CA 1
ATOM 1905 C C . ALA B 1 104 ? 26.623 0.671 4.095 1.00 14.66 644 ALA B C 1
ATOM 1906 O O . ALA B 1 104 ? 26.722 -0.364 3.455 1.00 15.11 644 ALA B O 1
ATOM 1908 N N . ILE B 1 105 ? 25.570 0.947 4.842 1.00 15.48 645 ILE B N 1
ATOM 1909 C CA . ILE B 1 105 ? 24.453 -0.008 4.949 1.00 16.51 645 ILE B CA 1
ATOM 1910 C C . ILE B 1 105 ? 23.746 -0.152 3.589 1.00 16.15 645 ILE B C 1
ATOM 1911 O O . ILE B 1 105 ? 23.414 -1.271 3.165 1.00 16.49 645 ILE B O 1
ATOM 1916 N N . ARG B 1 106 ? 23.551 0.966 2.880 1.00 16.57 646 ARG B N 1
ATOM 1917 C CA . ARG B 1 106 ? 22.843 0.900 1.591 1.00 15.91 646 ARG B CA 1
ATOM 1918 C C . ARG B 1 106 ? 23.592 -0.041 0.647 1.00 16.39 646 ARG B C 1
ATOM 1919 O O . ARG B 1 106 ? 23.009 -1.004 0.074 1.00 15.50 646 ARG B O 1
ATOM 1935 N N . ALA B 1 108 ? 26.078 -2.235 1.361 1.00 17.01 648 ALA B N 1
ATOM 1936 C CA . ALA B 1 108 ? 26.120 -3.592 1.919 1.00 17.62 648 ALA B CA 1
ATOM 1937 C C . ALA B 1 108 ? 24.841 -4.407 1.613 1.00 18.52 648 ALA B C 1
ATOM 1938 O O . ALA B 1 108 ? 24.917 -5.573 1.151 1.00 17.90 648 ALA B O 1
ATOM 1940 N N . SER B 1 109 ? 23.685 -3.771 1.818 1.00 18.58 649 SER B N 1
ATOM 1941 C CA . SER B 1 109 ? 22.389 -4.436 1.665 1.00 19.55 649 SER B CA 1
ATOM 1942 C C . SER B 1 109 ? 22.084 -4.849 0.226 1.00 19.93 649 SER B C 1
ATOM 1943 O O . SER B 1 109 ? 21.216 -5.681 -0.013 1.00 19.99 649 SER B O 1
ATOM 1946 N N . VAL B 1 110 ? 22.783 -4.273 -0.742 1.00 20.28 650 VAL B N 1
ATOM 1947 C CA . VAL B 1 110 ? 22.572 -4.699 -2.130 1.00 20.46 650 VAL B CA 1
ATOM 1948 C C . VAL B 1 110 ? 23.727 -5.566 -2.639 1.00 20.69 650 VAL B C 1
ATOM 1949 O O . VAL B 1 110 ? 23.857 -5.796 -3.841 1.00 21.02 650 VAL B O 1
ATOM 1953 N N . GLY B 1 111 ? 24.569 -6.029 -1.714 1.00 20.52 651 GLY B N 1
ATOM 1954 C CA . GLY B 1 111 ? 25.641 -6.980 -2.044 1.00 20.16 651 GLY B CA 1
ATOM 1955 C C . GLY B 1 111 ? 26.937 -6.433 -2.638 1.00 20.00 651 GLY B C 1
ATOM 1956 O O . GLY B 1 111 ? 27.720 -7.199 -3.170 1.00 18.91 651 GLY B O 1
ATOM 1957 N N . ARG B 1 112 ? 27.177 -5.124 -2.542 1.00 19.93 652 ARG B N 1
ATOM 1958 C CA . ARG B 1 112 ? 28.457 -4.544 -2.981 1.00 20.79 652 ARG B CA 1
ATOM 1959 C C . ARG B 1 112 ? 29.608 -5.074 -2.125 1.00 20.31 652 ARG B C 1
ATOM 1960 O O . ARG B 1 112 ? 29.423 -5.335 -0.947 1.00 20.11 652 ARG B O 1
ATOM 1968 N N . SER B 1 113 ? 30.790 -5.226 -2.720 1.00 20.23 653 SER B N 1
ATOM 1969 C CA . SER B 1 113 ? 31.951 -5.799 -2.021 1.00 19.69 653 SER B CA 1
ATOM 1970 C C . SER B 1 113 ? 32.517 -4.814 -0.990 1.00 20.16 653 SER B C 1
ATOM 1971 O O . SER B 1 113 ? 32.274 -3.604 -1.080 1.00 20.62 653 SER B O 1
ATOM 1974 N N . LEU B 1 114 ? 33.272 -5.340 -0.024 1.00 19.70 654 LEU B N 1
ATOM 1975 C CA . LEU B 1 114 ? 33.963 -4.529 0.980 1.00 20.06 654 LEU B CA 1
ATOM 1976 C C . LEU B 1 114 ? 34.817 -3.435 0.331 1.00 20.21 654 LEU B C 1
ATOM 1977 O O . LEU B 1 114 ? 34.836 -2.289 0.793 1.00 20.13 654 LEU B O 1
ATOM 1982 N N . GLU B 1 115 ? 35.522 -3.809 -0.736 1.00 19.82 655 GLU B N 1
ATOM 1983 C CA . GLU B 1 115 ? 36.397 -2.907 -1.477 1.00 20.65 655 GLU B CA 1
ATOM 1984 C C . GLU B 1 115 ? 35.642 -1.779 -2.181 1.00 19.73 655 GLU B C 1
ATOM 1985 O O . GLU B 1 115 ? 36.088 -0.642 -2.157 1.00 19.89 655 GLU B O 1
ATOM 1991 N N A ASP B 1 116 ? 34.503 -2.115 -2.787 0.50 19.27 656 ASP B N 1
ATOM 1992 N N B ASP B 1 116 ? 34.506 -2.091 -2.801 0.50 19.56 656 ASP B N 1
ATOM 1993 C CA A ASP B 1 116 ? 33.646 -1.156 -3.492 0.50 18.71 656 ASP B CA 1
ATOM 1994 C CA B ASP B 1 116 ? 33.698 -1.064 -3.463 0.50 19.24 656 ASP B CA 1
ATOM 1995 C C A ASP B 1 116 ? 33.031 -0.155 -2.510 0.50 18.65 656 ASP B C 1
ATOM 1996 C C B ASP B 1 116 ? 33.108 -0.102 -2.451 0.50 18.96 656 ASP B C 1
ATOM 1997 O O A ASP B 1 116 ? 32.958 1.046 -2.793 0.50 18.47 656 ASP B O 1
ATOM 1998 O O B ASP B 1 116 ? 33.100 1.117 -2.663 0.50 18.70 656 ASP B O 1
ATOM 2007 N N . ILE B 1 117 ? 32.615 -0.654 -1.344 1.00 18.80 657 ILE B N 1
ATOM 2008 C CA . ILE B 1 117 ? 32.069 0.164 -0.286 1.00 18.00 657 ILE B CA 1
ATOM 2009 C C . ILE B 1 117 ? 33.141 1.095 0.275 1.00 18.38 657 ILE B C 1
ATOM 2010 O O . ILE B 1 117 ? 32.904 2.294 0.447 1.00 17.98 657 ILE B O 1
ATOM 2015 N N . TYR B 1 118 ? 34.322 0.536 0.538 1.00 19.34 658 TYR B N 1
ATOM 2016 C CA . TYR B 1 118 ? 35.445 1.299 1.094 1.00 20.09 658 TYR B CA 1
ATOM 2017 C C . TYR B 1 118 ? 35.858 2.446 0.161 1.00 20.02 658 TYR B C 1
ATOM 2018 O O . TYR B 1 118 ? 36.142 3.559 0.627 1.00 19.95 658 TYR B O 1
ATOM 2027 N N . GLN B 1 119 ? 35.896 2.161 -1.138 1.00 19.81 659 GLN B N 1
ATOM 2028 C CA . GLN B 1 119 ? 36.249 3.168 -2.151 1.00 20.09 659 GLN B CA 1
ATOM 2029 C C . GLN B 1 119 ? 35.216 4.262 -2.204 1.00 19.71 659 GLN B C 1
ATOM 2030 O O . GLN B 1 119 ? 35.579 5.427 -2.214 1.00 20.59 659 GLN B O 1
ATOM 2036 N N . ASN B 1 120 ? 33.932 3.902 -2.241 1.00 19.98 660 ASN B N 1
ATOM 2037 C CA . ASN B 1 120 ? 32.868 4.926 -2.282 1.00 19.86 660 ASN B CA 1
ATOM 2038 C C . ASN B 1 120 ? 32.824 5.804 -1.030 1.00 19.41 660 ASN B C 1
ATOM 2039 O O . ASN B 1 120 ? 32.525 7.008 -1.097 1.00 18.71 660 ASN B O 1
ATOM 2044 N N . ILE B 1 121 ? 33.143 5.207 0.114 1.00 18.72 661 ILE B N 1
ATOM 2045 C CA . ILE B 1 121 ? 33.214 5.976 1.327 1.00 17.91 661 ILE B CA 1
ATOM 2046 C C . ILE B 1 121 ? 34.416 6.925 1.302 1.00 17.90 661 ILE B C 1
ATOM 2047 O O . ILE B 1 121 ? 34.317 8.076 1.745 1.00 17.08 661 ILE B O 1
ATOM 2052 N N . GLN B 1 122 ? 35.553 6.443 0.805 1.00 18.20 662 GLN B N 1
ATOM 2053 C CA . GLN B 1 122 ? 36.699 7.320 0.656 1.00 18.84 662 GLN B CA 1
ATOM 2054 C C . GLN B 1 122 ? 36.355 8.507 -0.235 1.00 18.52 662 GLN B C 1
ATOM 2055 O O . GLN B 1 122 ? 36.717 9.615 0.071 1.00 19.60 662 GLN B O 1
ATOM 2061 N N . LEU B 1 123 ? 35.642 8.284 -1.336 1.00 19.42 663 LEU B N 1
ATOM 2062 C CA . LEU B 1 123 ? 35.229 9.398 -2.196 1.00 19.30 663 LEU B CA 1
ATOM 2063 C C . LEU B 1 123 ? 34.312 10.403 -1.485 1.00 19.88 663 LEU B C 1
ATOM 2064 O O . LEU B 1 123 ? 34.393 11.617 -1.745 1.00 20.29 663 LEU B O 1
ATOM 2069 N N . SER B 1 124 ? 33.441 9.911 -0.595 1.00 19.16 664 SER B N 1
ATOM 2070 C CA . SER B 1 124 ? 32.591 10.784 0.179 1.00 19.39 664 SER B CA 1
ATOM 2071 C C . SER B 1 124 ? 33.420 11.656 1.103 1.00 19.59 664 SER B C 1
ATOM 2072 O O . SER B 1 124 ? 33.188 12.845 1.187 1.00 19.83 664 SER B O 1
ATOM 2075 N N . PHE B 1 125 ? 34.382 11.061 1.803 1.00 19.70 665 PHE B N 1
ATOM 2076 C CA . PHE B 1 125 ? 35.263 11.837 2.650 1.00 20.30 665 PHE B CA 1
ATOM 2077 C C . PHE B 1 125 ? 35.991 12.890 1.804 1.00 20.98 665 PHE B C 1
ATOM 2078 O O . PHE B 1 125 ? 36.001 14.064 2.178 1.00 20.03 665 PHE B O 1
ATOM 2086 N N . GLU B 1 126 ? 36.546 12.477 0.653 1.00 21.44 666 GLU B N 1
ATOM 2087 C CA . GLU B 1 126 ? 37.286 13.414 -0.223 1.00 23.21 666 GLU B CA 1
ATOM 2088 C C . GLU B 1 126 ? 36.436 14.574 -0.690 1.00 22.43 666 GLU B C 1
ATOM 2089 O O . GLU B 1 126 ? 36.924 15.701 -0.707 1.00 22.45 666 GLU B O 1
ATOM 2095 N N . SER B 1 127 ? 35.177 14.307 -1.060 1.00 22.25 667 SER B N 1
ATOM 2096 C CA . SER B 1 127 ? 34.256 15.380 -1.440 1.00 22.95 667 SER B CA 1
ATOM 2097 C C . SER B 1 127 ? 34.132 16.406 -0.332 1.00 22.67 667 SER B C 1
ATOM 2098 O O . SER B 1 127 ? 34.155 17.601 -0.599 1.00 23.98 667 SER B O 1
ATOM 2101 N N . VAL B 1 128 ? 33.999 15.938 0.913 1.00 22.75 668 VAL B N 1
ATOM 2102 C CA . VAL B 1 128 ? 33.858 16.832 2.061 1.00 22.48 668 VAL B CA 1
ATOM 2103 C C . VAL B 1 128 ? 35.130 17.640 2.351 1.00 22.38 668 VAL B C 1
ATOM 2104 O O . VAL B 1 128 ? 35.046 18.807 2.739 1.00 22.33 668 VAL B O 1
ATOM 2108 N N . VAL B 1 129 ? 36.290 17.007 2.206 1.00 22.61 669 VAL B N 1
ATOM 2109 C CA . VAL B 1 129 ? 37.574 17.679 2.402 1.00 23.38 669 VAL B CA 1
ATOM 2110 C C . VAL B 1 129 ? 37.657 18.869 1.444 1.00 23.96 669 VAL B C 1
ATOM 2111 O O . VAL B 1 129 ? 38.058 19.984 1.822 1.00 23.41 669 VAL B O 1
ATOM 2115 N N . ARG B 1 130 ? 37.212 18.624 0.223 1.00 24.72 670 ARG B N 1
ATOM 2116 C CA . ARG B 1 130 ? 37.230 19.621 -0.827 1.00 26.77 670 ARG B CA 1
ATOM 2117 C C . ARG B 1 130 ? 36.187 20.743 -0.604 1.00 27.54 670 ARG B C 1
ATOM 2118 O O . ARG B 1 130 ? 36.507 21.925 -0.773 1.00 27.41 670 ARG B O 1
ATOM 2126 N N A GLU B 1 131 ? 34.962 20.366 -0.220 0.50 28.02 671 GLU B N 1
ATOM 2127 N N B GLU B 1 131 ? 34.962 20.363 -0.233 0.50 28.00 671 GLU B N 1
ATOM 2128 C CA A GLU B 1 131 ? 33.912 21.336 0.142 0.50 28.74 671 GLU B CA 1
ATOM 2129 C CA B GLU B 1 131 ? 33.921 21.331 0.135 0.50 28.69 671 GLU B CA 1
ATOM 2130 C C A GLU B 1 131 ? 34.377 22.246 1.281 0.50 28.70 671 GLU B C 1
ATOM 2131 C C B GLU B 1 131 ? 34.404 22.245 1.263 0.50 28.68 671 GLU B C 1
ATOM 2132 O O A GLU B 1 131 ? 34.212 23.467 1.214 0.50 29.25 671 GLU B O 1
ATOM 2133 O O B GLU B 1 131 ? 34.286 23.470 1.168 0.50 29.21 671 GLU B O 1
ATOM 2144 N N . GLN B 1 132 ? 34.969 21.645 2.312 1.00 28.33 672 GLN B N 1
ATOM 2145 C CA . GLN B 1 132 ? 35.558 22.396 3.421 1.00 28.51 672 GLN B CA 1
ATOM 2146 C C . GLN B 1 132 ? 36.723 23.286 2.977 1.00 28.17 672 GLN B C 1
ATOM 2147 O O . GLN B 1 132 ? 36.819 24.450 3.397 1.00 26.82 672 GLN B O 1
ATOM 2153 N N . PHE B 1 133 ? 37.594 22.735 2.127 1.00 28.02 673 PHE B N 1
ATOM 2154 C CA . PHE B 1 133 ? 38.686 23.515 1.570 1.00 28.65 673 PHE B CA 1
ATOM 2155 C C . PHE B 1 133 ? 38.182 24.770 0.876 1.00 28.70 673 PHE B C 1
ATOM 2156 O O . PHE B 1 133 ? 38.686 25.869 1.142 1.00 28.72 673 PHE B O 1
ATOM 2164 N N . ARG B 1 134 ? 37.179 24.611 0.016 1.00 29.21 674 ARG B N 1
ATOM 2165 C CA . ARG B 1 134 ? 36.633 25.741 -0.735 1.00 30.03 674 ARG B CA 1
ATOM 2166 C C . ARG B 1 134 ? 35.943 26.776 0.159 1.00 31.77 674 ARG B C 1
ATOM 2167 O O . ARG B 1 134 ? 36.031 27.962 -0.119 1.00 31.05 674 ARG B O 1
ATOM 2175 N N . SER B 1 135 ? 35.291 26.324 1.235 1.00 33.92 675 SER B N 1
ATOM 2176 C CA . SER B 1 135 ? 34.661 27.223 2.223 1.00 36.74 675 SER B CA 1
ATOM 2177 C C . SER B 1 135 ? 35.642 28.046 3.043 1.00 38.99 675 SER B C 1
ATOM 2178 O O . SER B 1 135 ? 35.367 29.199 3.356 1.00 38.66 675 SER B O 1
ATOM 2181 N N . SER B 1 136 ? 36.778 27.449 3.399 1.00 43.02 676 SER B N 1
ATOM 2182 C CA . SER B 1 136 ? 37.848 28.152 4.110 1.00 46.40 676 SER B CA 1
ATOM 2183 C C . SER B 1 136 ? 38.472 29.298 3.302 1.00 48.69 676 SER B C 1
ATOM 2184 O O . SER B 1 136 ? 39.232 30.126 3.844 1.00 49.47 676 SER B O 1
ATOM 2187 N N . LEU B 1 137 ? 38.173 29.342 2.006 1.00 50.36 677 LEU B N 1
ATOM 2188 C CA . LEU B 1 137 ? 38.842 30.296 1.120 1.00 51.96 677 LEU B CA 1
ATOM 2189 C C . LEU B 1 137 ? 38.207 31.668 1.197 1.00 53.44 677 LEU B C 1
ATOM 2190 O O . LEU B 1 137 ? 38.917 32.680 1.161 1.00 54.88 677 LEU B O 1
ATOM 2195 N N . GLN B 1 138 ? 36.877 31.697 1.294 1.00 55.06 678 GLN B N 1
ATOM 2196 C CA . GLN B 1 138 ? 36.129 32.948 1.410 1.00 55.62 678 GLN B CA 1
ATOM 2197 C C . GLN B 1 138 ? 36.106 33.426 2.858 1.00 56.18 678 GLN B C 1
ATOM 2198 O O . GLN B 1 138 ? 35.296 32.963 3.663 1.00 56.63 678 GLN B O 1
#

Sequence (251 aa):
SNANVGVFVLHGDSTASSLKKTAQELLGTSIGTANPLTEVQTYEQLRNQVITQKESLNNGILLLTDGSLNSFGNLFEETGIRTKAITTTSTIVLEEAIRRASVGRSLEDIYQQNNIQLSFESVVREQQFRSSNANVGVFVLHGDSTASSLKTAQELLGTSIGTANPLTEVQTYEQLRNQVITQKESLNNGILLLTDGSLNSFGNLFEETGIRTKAITTTSTIVLEEAIRASVGRSLEDDIYQNIQLSFESVVREEQFRSSLQ

CATH classification: 3.40.50.510

Foldseek 3Di:
DQAQAAEEEEEDDCQFVVLVVLCVVLVHDGYYYYYPPDLVVLCVVLVVCVVCVVSNQLAYEYEYQPSCQVSQCNCVVVVGHYHYDNDDPLSNQLVNSVVRDGPVVSVVVSVVVVVVVVCVVPPD/DQQQAAEEEEEDDPQFPVLVVLCVVLVHDGYYYYYDPDPVVLVVVLVVCVVCVVSNQQAYEYEYQPPVQVSQVNCVVVVGHYHYHNDDPLSNLLCVSVVRDGPVVSVVVSVVVVVVVVVVVVVVVVD

B-factor: mean 28.49, std 7.88, range [10.74, 76.74]

Secondary structure (DSSP, 8-state):
--PPPEEEE---SSTTT--HHHHHHHT----B----------HHHHHHHHTSTGGGTT-EEEE---GGGGS---HHHH---EEEE-----HHHHH--TT---HHHHHHHHHHHHHHHHHHHT--/--PPPEEEE---SSTTT--HHHHHHHT----B----------HHHHHHHHHTGGG-TT-EEEE---GGGGG---HHHH---EEEE-----HHHHH--TT---HHHHHHHHHHHHHHHHHHHHHHTT-

Organism: Enterococcus faecalis (strain ATCC 700802 / V583) (NCBI:txid226185)

Radius of gyration: 18.97 Å; Cα contacts (8 Å, |Δi|>4): 430; chains: 2; bounding box: 38×59×36 Å

InterPro domains:
  IPR002078 RNA polymerase sigma factor 54 interaction domain [PF00158] (83-241)
  IPR002078 RNA polymerase sigma factor 54 interaction domain [PS50045] (82-315)
  IPR003593 AAA+ ATPase domain [SM00382] (105-254)
  IPR004701 Phosphotransferase system, mannose-type IIA component [PF03610] (546-661)
  IPR004701 Phosphotransferase system, mannose-type IIA component [PS51096] (544-677)
  IPR011608 PRD domain [PF00874] (447-530)
  IPR011608 PRD domain [PF00874] (807-893)
  IPR011608 PRD domain [PS51372] (435-540)
  IPR011608 PRD domain [PS51372] (796-901)
  IPR025943 Sigma-54 interaction domain, ATP-binding site 2 [PS00676] (178-193)
  IPR027417 P-loop containing nucleoside triphosphate hydrolase [G3DSA:3.40.50.300] (70-257)
  IPR027417 P-loop containing nucleoside triphosphate hydrolase [SSF52540] (61-322)
  IPR033887 PTS system mannose/sorbose specific IIA subunit [cd00006] (545-662)
  IPR036390 Winged helix DNA-binding domain superfamily [SSF46785] (3-60)
  IPR036634 PRD domain superfamily [SSF63520] (424-530)
  IPR036634 PRD domain superfamily [SSF63520] (800-896)
  IPR036662 Phosphotransferase system, mannose-type IIA component superfamily [G3DSA:3.40.50.510] (542-679)
  IPR036662 Phosphotransferase system, mannose-type IIA component superfamily [SSF53062] (545-662)

Nearest PDB structures (foldseek):
  2lv8-assembly1_A  TM=5.817E-01  e=1.146E-02  synthetic construct
  4zmb-assembly1_B  TM=3.721E-01  e=3.870E-02  Acetobacter aceti 1023
  5clg-assembly1_A  TM=3.778E-01  e=1.584E-01  Acetobacter aceti 1023
  5wfg-assembly2_D  TM=4.840E-01  e=3.006E-01  Thermoanaerobacter italicus Ab9
  7n41-assembly2_B  TM=4.964E-01  e=1.016E+00  Thermoanaerobacter italicus Ab9

Solvent-accessible surface area: 12123 Å² total